Protein AF-A0AAT9I7V5-F1 (afdb_monomer)

Solvent-accessible surface area (backbone atoms only — not comparable to full-atom values): 20296 Å² total; per-residue (Å²): 144,84,84,84,81,82,81,80,78,82,77,77,76,78,72,76,73,73,65,56,62,60,51,71,79,74,47,52,84,74,40,81,78,39,37,82,73,49,76,36,31,56,19,43,67,35,59,51,32,45,28,35,35,38,29,28,41,77,90,41,99,65,55,48,34,40,39,34,30,35,26,58,74,73,44,79,41,82,76,41,49,34,64,46,73,59,78,46,65,83,70,20,34,87,70,28,44,78,52,75,42,33,57,91,58,32,38,38,40,34,36,44,51,7,60,78,26,95,51,45,32,34,38,39,34,26,38,54,45,97,88,71,49,43,26,50,48,40,38,40,34,40,46,54,40,41,88,72,57,39,62,82,70,48,45,54,51,71,45,71,63,90,60,88,44,41,55,55,76,47,39,57,67,66,49,54,72,70,52,68,62,75,78,73,80,78,81,72,55,55,72,50,53,56,45,42,66,77,44,42,94,78,49,60,91,83,51,43,73,48,29,57,26,59,19,29,55,77,70,81,76,55,63,65,15,36,41,38,35,31,34,50,99,79,43,31,40,34,39,37,29,42,58,41,99,86,73,48,73,43,82,73,50,54,34,65,43,54,49,72,66,53,98,74,58,49,61,69,21,43,44,43,46,48,56,94,21,25,39,33,43,34,39,52,39,71,78,51,101,48,28,32,36,42,34,39,48,28,31,32,50,37,81,90,78,72,44,42,19,35,58,47,38,42,39,35,40,29,54,66,53,51,94,55,58,50,94,70,62,46,72,58,64,76,90,48,44,70,68,45,40,52,65,72,45,57,55,76,73,96,57,102,61,83,81,81,80,86,123

Mean predicted aligned error: 12.45 Å

Secondary structure (DSSP, 8-state):
--------------------SS-HHHHHHHHTTPEEEEEESGGGTSSEEEEEEEEE-SS-TT-EEEEEEEEETTEEEEEEEESSSS--HHHH-TT-EEEEEEETTEEEEEEE--TT--SEEEEEEEEE-TTS-EEEEEEEEEE--SSS--GGG--EEEEE--S--BGGG--HHHHHHH--S-------SHHHHHHHHHTGGGSPTT-EEEEEEEE-SSSSS-S-EEEEEEE-SS-EEEEEEEEPTTS-EEEEEEESSSS---TT--GGGEEEEEETTEEEEEEEEESSSSEEEEEEEEEEEETTTTEEEEEEEEEEEEETT-SS--S--EE--GGGTTTSBGGG-----SSS-------

pLDDT: mean 80.65, std 18.71, range [31.42, 98.44]

Nearest PDB structures (foldseek):
  2h1t-assembly1_B  TM=2.951E-01  e=3.224E+00  Pseudomonas aeruginosa

Foldseek 3Di:
DDDDDDDDDPPPPPPPPLPQLADVVLCVVVLPQWDWDDKAWPVRRDQWTKMWTWTHHPVDRWQTKIWIWTRHRSDTDTDAIARQLADGDVQQPDPKGWDWYDDHFKTWTWIHHEAPHQFWTKIWMWGQDPVRFTFTAKIWTFGANRPFGLPVQTAIQIDGDPDGDTPRRDHPVVVVVRSPPDDRPPVVCVVQVVVCVVCVVVADPQKGWLEKDAQDQAPPPDGGWMWTWIDHPWWIKIWTWDQDPVRDTDTPAMATAADGDDPQDHSSQWYWYDDDNKIWIWGWTDPDPFKIKIWIFMWGQDNVVRFTWGAWIKIFIDGGNPPHGDPDIDTPDPPCHPPHTPHRDGYDDPDPDNPPPPD

Radius of gyration: 29.58 Å; Cα contacts (8 Å, |Δi|>4): 739; chains: 1; bounding box: 66×84×80 Å

Sequence (359 aa):
MKIAILSALLLGYCIIKVNAQITEKQLNPFLNGLRLVEASGEGLKQSSGDILLELASKEQDTNETLVLFRNEKGKLKKIAENSELLMSKELLGVSGGNYPGLSGNKISIDYTLGSNSAVSDISIVFEKGSDGNYYFKEYTAVTRNYGVENLFARQQITAQQTGKINFSAASESKFFERSKTNPMPEDTGEPVYKASERYAKYIPVGWRLAAFADGDLNLDGFKKDLLFILYNEDSCHIQLLLQQGNGSYKVAQTNTQLIIPNETFNVNNLKTVIKNGYFTIEQRIATDDTNFDHRYSTFKFDTANKNWLLHRFDVEHFSGFNPKPS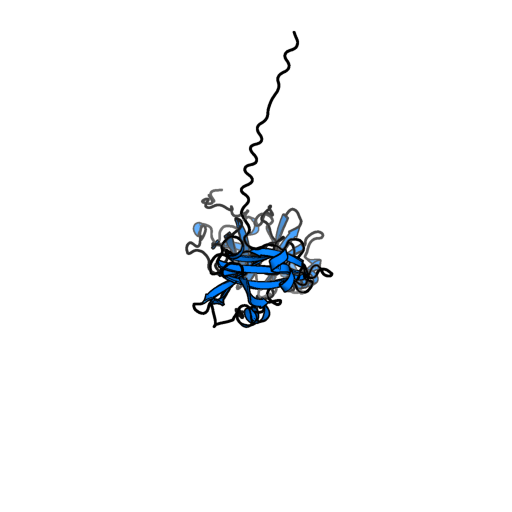TNVTHLAQQNFGKISFEKLDHIPTGRIQIDFNQ

Structure (mmCIF, N/CA/C/O backbone):
data_AF-A0AAT9I7V5-F1
#
_entry.id   AF-A0AAT9I7V5-F1
#
loop_
_atom_site.group_PDB
_atom_site.id
_atom_site.type_symbol
_atom_site.label_atom_id
_atom_site.label_alt_id
_atom_site.label_comp_id
_atom_site.label_asym_id
_atom_site.label_entity_id
_atom_site.label_seq_id
_atom_site.pdbx_PDB_ins_code
_atom_site.Cartn_x
_atom_site.Cartn_y
_atom_site.Cartn_z
_atom_site.occupancy
_atom_site.B_iso_or_equiv
_atom_site.auth_seq_id
_atom_site.auth_comp_id
_atom_site.auth_asym_id
_atom_site.auth_atom_id
_atom_site.pdbx_PDB_model_num
ATOM 1 N N . MET A 1 1 ? -20.502 67.367 27.853 1.00 41.34 1 MET A N 1
ATOM 2 C CA . MET A 1 1 ? -19.723 66.497 26.947 1.00 41.34 1 MET A CA 1
ATOM 3 C C . MET A 1 1 ? -18.935 65.486 27.778 1.00 41.34 1 MET A C 1
ATOM 5 O O . MET A 1 1 ? -17.906 65.839 28.331 1.00 41.34 1 MET A O 1
ATOM 9 N N . LYS A 1 2 ? -19.507 64.288 27.948 1.00 31.42 2 LYS A N 1
ATOM 10 C CA . LYS A 1 2 ? -18.913 62.999 28.361 1.00 31.42 2 LYS A CA 1
ATOM 11 C C . LYS A 1 2 ? -20.107 62.041 28.459 1.00 31.42 2 LYS A C 1
ATOM 13 O O . LYS A 1 2 ? -20.842 62.075 29.437 1.00 31.42 2 LYS A O 1
ATOM 18 N N . ILE A 1 3 ? -20.374 61.309 27.381 1.00 33.09 3 ILE A N 1
ATOM 19 C CA . ILE A 1 3 ? -21.430 60.293 27.328 1.00 33.09 3 ILE A CA 1
ATOM 20 C C . ILE A 1 3 ? -20.765 58.976 27.720 1.00 33.09 3 ILE A C 1
ATOM 22 O O . ILE A 1 3 ? -19.887 58.491 27.012 1.00 33.09 3 ILE A O 1
ATOM 26 N N . ALA A 1 4 ? -21.146 58.442 28.878 1.00 35.59 4 ALA A N 1
ATOM 27 C CA . ALA A 1 4 ? -20.804 57.090 29.287 1.00 35.59 4 ALA A CA 1
ATOM 28 C C . ALA A 1 4 ? -21.760 56.129 28.568 1.00 35.59 4 ALA A C 1
ATOM 30 O O . ALA A 1 4 ? -22.957 56.121 28.850 1.00 35.59 4 ALA A O 1
ATOM 31 N N . ILE A 1 5 ? -21.243 55.359 27.611 1.00 35.91 5 ILE A N 1
ATOM 32 C CA . ILE A 1 5 ? -21.980 54.264 26.978 1.00 35.91 5 ILE A CA 1
ATOM 33 C C . ILE A 1 5 ? -21.701 53.005 27.796 1.00 35.91 5 ILE A C 1
ATOM 35 O O . ILE A 1 5 ? -20.602 52.455 27.782 1.00 35.91 5 ILE A O 1
ATOM 39 N N . LEU A 1 6 ? -22.718 52.597 28.549 1.00 33.31 6 LEU A N 1
ATOM 40 C CA . LEU A 1 6 ? -22.788 51.340 29.274 1.00 33.31 6 LEU A CA 1
ATOM 41 C C . LEU A 1 6 ? -23.188 50.243 28.273 1.00 33.31 6 LEU A C 1
ATOM 43 O O . LEU A 1 6 ? -24.370 50.036 28.008 1.00 33.31 6 LEU A O 1
ATOM 47 N N . SER A 1 7 ? -22.207 49.564 27.682 1.00 35.25 7 SER A N 1
ATOM 48 C CA . SER A 1 7 ? -22.456 48.385 26.845 1.00 35.25 7 SER A CA 1
ATOM 49 C C . SER A 1 7 ? -22.662 47.157 27.731 1.00 35.25 7 SER A C 1
ATOM 51 O O . SER A 1 7 ? -21.711 46.479 28.113 1.00 35.25 7 SER A O 1
ATOM 53 N N . ALA A 1 8 ? -23.921 46.878 28.067 1.00 35.72 8 ALA A N 1
ATOM 54 C CA . ALA A 1 8 ? -24.344 45.608 28.642 1.00 35.72 8 ALA A CA 1
ATOM 55 C C . ALA A 1 8 ? -24.346 44.530 27.544 1.00 35.72 8 ALA A C 1
ATOM 57 O O . ALA A 1 8 ? -25.303 44.397 26.783 1.00 35.72 8 ALA A O 1
ATOM 58 N N . LEU A 1 9 ? -23.255 43.769 27.443 1.00 36.69 9 LEU A N 1
ATOM 59 C CA . LEU A 1 9 ? -23.198 42.557 26.628 1.00 36.69 9 LEU A CA 1
ATOM 60 C C . LEU A 1 9 ? -23.913 41.426 27.385 1.00 36.69 9 LEU A C 1
ATOM 62 O O . LEU A 1 9 ? -23.363 40.830 28.311 1.00 36.69 9 LEU A O 1
ATOM 66 N N . LEU A 1 10 ? -25.157 41.143 26.988 1.00 36.44 10 LEU A N 1
ATOM 67 C CA . LEU A 1 10 ? -25.853 39.898 27.312 1.00 36.44 10 LEU A CA 1
ATOM 68 C C . LEU A 1 10 ? -25.107 38.727 26.648 1.00 36.44 10 LEU A C 1
ATOM 70 O O . LEU A 1 10 ? -25.411 38.324 25.527 1.00 36.44 10 LEU A O 1
ATOM 74 N N . LEU A 1 11 ? -24.131 38.155 27.352 1.00 36.38 11 LEU A N 1
ATOM 75 C CA . LEU A 1 11 ? -23.664 36.794 27.098 1.00 36.38 11 LEU A CA 1
ATOM 76 C C . LEU A 1 11 ? -24.723 35.835 27.645 1.00 36.38 11 LEU A C 1
ATOM 78 O O . LEU A 1 11 ? -24.684 35.411 28.800 1.00 36.38 11 LEU A O 1
ATOM 82 N N . GLY A 1 12 ? -25.709 35.534 26.801 1.00 37.06 12 GLY A N 1
ATOM 83 C CA . GLY A 1 12 ? -26.642 34.436 27.002 1.00 37.06 12 GLY A CA 1
ATOM 84 C C . GLY A 1 12 ? -25.881 33.114 27.023 1.00 37.06 12 GLY A C 1
ATOM 85 O O . GLY A 1 12 ? -25.697 32.474 25.993 1.00 37.06 12 GLY A O 1
ATOM 86 N N . TYR A 1 13 ? -25.441 32.716 28.214 1.00 37.47 13 TYR A N 1
ATOM 87 C CA . TYR A 1 13 ? -24.999 31.370 28.545 1.00 37.47 13 TYR A CA 1
ATOM 88 C C . TYR A 1 13 ? -26.172 30.400 28.318 1.00 37.47 13 TYR A C 1
ATOM 90 O O . TYR A 1 13 ? -26.904 30.046 29.241 1.00 37.47 13 TYR A O 1
ATOM 98 N N . CYS A 1 14 ? -26.359 29.939 27.081 1.00 33.31 14 CYS A N 1
ATOM 99 C CA . CYS A 1 14 ? -27.086 28.701 26.818 1.00 33.31 14 CYS A CA 1
ATOM 100 C C . CYS A 1 14 ? -26.199 27.535 27.265 1.00 33.31 14 CYS A C 1
ATOM 102 O O . CYS A 1 14 ? -25.649 26.799 26.450 1.00 33.31 14 CYS A O 1
ATOM 104 N N . ILE A 1 15 ? -26.038 27.369 28.582 1.00 37.75 15 ILE A N 1
ATOM 105 C CA . ILE A 1 15 ? -25.586 26.099 29.142 1.00 37.75 15 ILE A CA 1
ATOM 106 C C . ILE A 1 15 ? -26.768 25.156 28.961 1.00 37.75 15 ILE A C 1
ATOM 108 O O . ILE A 1 15 ? -27.617 25.022 29.842 1.00 37.75 15 ILE A O 1
ATOM 112 N N . ILE A 1 16 ? -26.843 24.504 27.803 1.00 34.16 16 ILE A N 1
ATOM 113 C CA . ILE A 1 16 ? -27.571 23.247 27.707 1.00 34.16 16 ILE A CA 1
ATOM 114 C C . ILE A 1 16 ? -26.790 22.306 28.622 1.00 34.16 16 ILE A C 1
ATOM 116 O O . ILE A 1 16 ? -25.820 21.675 28.208 1.00 34.16 16 ILE A O 1
ATOM 120 N N . LYS A 1 17 ? -27.154 22.275 29.911 1.00 39.28 17 LYS A N 1
ATOM 121 C CA . LYS A 1 17 ? -26.752 21.201 30.811 1.00 39.28 17 LYS A CA 1
ATOM 122 C C . LYS A 1 17 ? -27.405 19.957 30.237 1.00 39.28 17 LYS A C 1
ATOM 124 O O . LYS A 1 17 ? -28.548 19.640 30.552 1.00 39.28 17 LYS A O 1
ATOM 129 N N . VAL A 1 18 ? -26.700 19.294 29.327 1.00 47.47 18 VAL A N 1
ATOM 130 C CA . VAL A 1 18 ? -26.990 17.915 28.977 1.00 47.47 18 VAL A CA 1
ATOM 131 C C . VAL A 1 18 ? -26.824 17.179 30.297 1.00 47.47 18 VAL A C 1
ATOM 133 O O . VAL A 1 18 ? -25.706 17.014 30.776 1.00 47.47 18 VAL A O 1
ATOM 136 N N . ASN A 1 19 ? -27.940 16.882 30.961 1.00 56.62 19 ASN A N 1
ATOM 137 C CA . ASN A 1 19 ? -27.950 16.117 32.198 1.00 56.62 19 ASN A CA 1
ATOM 138 C C . ASN A 1 19 ? -27.416 14.727 31.854 1.00 56.62 19 ASN A C 1
ATOM 140 O O . ASN A 1 19 ? -28.188 13.837 31.500 1.00 56.62 19 ASN A O 1
ATOM 144 N N . ALA A 1 20 ? -26.095 14.555 31.908 1.00 60.78 20 ALA A N 1
ATOM 145 C CA . ALA A 1 20 ? -25.485 13.243 31.943 1.00 60.78 20 ALA A CA 1
ATOM 146 C C . ALA A 1 20 ? -26.154 12.494 33.100 1.00 60.78 20 ALA A C 1
ATOM 148 O O . ALA A 1 20 ? -26.082 12.925 34.253 1.00 60.78 20 ALA A O 1
ATOM 149 N N . GLN A 1 21 ? -26.890 11.428 32.780 1.00 78.19 21 GLN A N 1
ATOM 150 C CA . GLN A 1 21 ? -27.627 10.673 33.797 1.00 78.19 21 GLN A CA 1
ATOM 151 C C . GLN A 1 21 ? -26.695 9.805 34.643 1.00 78.19 21 GLN A C 1
ATOM 153 O O . GLN A 1 21 ? -27.075 9.359 35.726 1.00 78.19 21 GLN A O 1
ATOM 158 N N . ILE A 1 22 ? -25.475 9.583 34.152 1.00 82.25 22 ILE A N 1
ATOM 159 C CA . ILE A 1 22 ? -24.418 8.852 34.831 1.00 82.25 22 ILE A CA 1
ATOM 160 C C . ILE A 1 22 ? -23.321 9.836 35.232 1.00 82.25 22 ILE A C 1
ATOM 162 O O . ILE A 1 22 ? -22.730 10.518 34.399 1.00 82.25 22 ILE A O 1
ATOM 166 N N . THR A 1 23 ? -23.063 9.904 36.532 1.00 83.44 23 THR A N 1
ATOM 167 C CA . THR A 1 23 ? -21.978 10.685 37.130 1.00 83.44 23 THR A CA 1
ATOM 168 C C . THR A 1 23 ? -20.699 9.854 37.207 1.00 83.44 23 THR A C 1
ATOM 170 O O . THR A 1 23 ? -20.751 8.634 37.353 1.00 83.44 23 THR A O 1
ATOM 173 N N . GLU A 1 24 ? -19.535 10.505 37.216 1.00 81.50 24 GLU A N 1
ATOM 174 C CA . GLU A 1 24 ? -18.242 9.839 37.452 1.00 81.50 24 GLU A CA 1
ATOM 175 C C . GLU A 1 24 ? -18.247 9.023 38.759 1.00 81.50 24 GLU A C 1
ATOM 177 O O . GLU A 1 24 ? -17.730 7.909 38.820 1.00 81.50 24 GLU A O 1
ATOM 182 N N . LYS A 1 25 ? -18.954 9.510 39.789 1.00 87.00 25 LYS A N 1
ATOM 183 C CA . LYS A 1 25 ? -19.150 8.798 41.059 1.00 87.00 25 LYS A CA 1
ATOM 184 C C . LYS A 1 25 ? -19.849 7.444 40.889 1.00 87.00 25 LYS A C 1
ATOM 186 O O . LYS A 1 25 ? -19.556 6.525 41.649 1.00 87.00 25 LYS A O 1
ATOM 191 N N . GLN A 1 26 ? -20.764 7.311 39.925 1.00 88.56 26 GLN A N 1
ATOM 192 C CA . GLN A 1 26 ? -21.419 6.034 39.610 1.00 88.56 26 GLN A CA 1
ATOM 193 C C . GLN A 1 26 ? -20.497 5.081 38.844 1.00 88.56 26 GLN A C 1
ATOM 195 O O . GLN A 1 26 ? -20.674 3.872 38.960 1.00 88.56 26 GLN A O 1
ATOM 200 N N . LEU A 1 27 ? -19.523 5.602 38.093 1.00 89.94 27 LEU A N 1
ATOM 201 C CA . LEU A 1 27 ? -18.538 4.799 37.363 1.00 89.94 27 LEU A CA 1
ATOM 202 C C . LEU A 1 27 ? -17.381 4.341 38.256 1.00 89.94 27 LEU A C 1
ATOM 204 O O . LEU A 1 27 ? -16.883 3.234 38.082 1.00 89.94 27 LEU A O 1
ATOM 208 N N . ASN A 1 28 ? -16.995 5.147 39.249 1.00 89.69 28 ASN A N 1
ATOM 209 C CA . ASN A 1 28 ? -15.832 4.909 40.107 1.00 89.69 28 ASN A CA 1
ATOM 210 C C . ASN A 1 28 ? -15.739 3.495 40.730 1.00 89.69 28 ASN A C 1
ATOM 212 O O . ASN A 1 28 ? -14.645 2.931 40.725 1.00 89.69 28 ASN A O 1
ATOM 216 N N . PRO A 1 29 ? -16.836 2.862 41.207 1.00 91.88 29 PRO A N 1
ATOM 217 C CA . PRO A 1 29 ? -16.784 1.495 41.735 1.00 91.88 29 PRO A CA 1
ATOM 218 C C . PRO A 1 29 ? -16.346 0.439 40.714 1.00 91.88 29 PRO A C 1
ATOM 220 O O . PRO A 1 29 ? -15.961 -0.655 41.106 1.00 91.88 29 PRO A O 1
ATOM 223 N N . PHE A 1 30 ? -16.432 0.747 39.420 1.00 88.88 30 PHE A N 1
ATOM 224 C CA . PHE A 1 30 ? -16.098 -0.166 38.333 1.00 88.88 30 PHE A CA 1
ATOM 225 C C . PHE A 1 30 ? -14.711 0.070 37.738 1.00 88.88 30 PHE A C 1
ATOM 227 O O . PHE A 1 30 ? -14.232 -0.772 36.985 1.00 88.88 30 PHE A O 1
ATOM 234 N N . LEU A 1 31 ? -14.068 1.196 38.060 1.00 89.38 31 LEU A N 1
ATOM 235 C CA . LEU A 1 31 ? -12.778 1.549 37.474 1.00 89.38 31 LEU A CA 1
ATOM 236 C C . LEU A 1 31 ? -11.632 0.695 38.030 1.00 89.38 31 LEU A C 1
ATOM 238 O O . LEU A 1 31 ? -10.612 0.569 37.370 1.00 89.38 31 LEU A O 1
ATOM 242 N N . ASN A 1 32 ? -11.768 0.102 39.223 1.00 87.88 32 ASN A N 1
ATOM 243 C CA . ASN A 1 32 ? -10.762 -0.792 39.821 1.00 87.88 32 ASN A CA 1
ATOM 244 C C . ASN A 1 32 ? -9.325 -0.225 39.815 1.00 87.88 32 ASN A C 1
ATOM 246 O O . ASN A 1 32 ? -8.358 -0.947 39.599 1.00 87.88 32 ASN A O 1
ATOM 250 N N . GLY A 1 33 ? -9.179 1.084 40.044 1.00 88.56 33 GLY A N 1
ATOM 251 C CA . GLY A 1 33 ? -7.877 1.762 40.025 1.00 88.56 33 GLY A CA 1
ATOM 252 C C . GLY A 1 33 ? -7.437 2.287 38.654 1.00 88.56 33 GLY A C 1
ATOM 253 O O . GLY A 1 33 ? -6.476 3.051 38.604 1.00 88.56 33 GLY A O 1
ATOM 254 N N . LEU A 1 34 ? -8.164 1.980 37.579 1.00 92.25 34 LEU A N 1
ATOM 255 C CA . LEU A 1 34 ? -7.973 2.557 36.247 1.00 92.25 34 LEU A CA 1
ATOM 256 C C . LEU A 1 34 ? -8.502 4.001 36.180 1.00 92.25 34 LEU A C 1
ATOM 258 O O . LEU A 1 34 ? -9.278 4.447 37.033 1.00 92.25 34 LEU A O 1
ATOM 262 N N . ARG A 1 35 ? -8.063 4.751 35.168 1.00 92.25 35 ARG A N 1
ATOM 263 C CA . ARG A 1 35 ? -8.617 6.059 34.795 1.00 92.25 35 ARG A CA 1
ATOM 264 C C . ARG A 1 35 ? -9.567 5.892 33.614 1.00 92.25 35 ARG A C 1
ATOM 266 O O . ARG A 1 35 ? -9.285 5.112 32.713 1.00 92.25 35 ARG A O 1
ATOM 273 N N . LEU A 1 36 ? -10.664 6.642 33.608 1.00 92.94 36 LEU A N 1
ATOM 274 C CA . LEU A 1 36 ? -11.517 6.760 32.428 1.00 92.94 36 LEU A CA 1
ATOM 275 C C . LEU A 1 36 ? -10.785 7.600 31.372 1.00 92.94 36 LEU A C 1
ATOM 277 O O . LEU A 1 36 ? -10.320 8.697 31.686 1.00 92.94 36 LEU A O 1
ATOM 281 N N . VAL A 1 37 ? -10.664 7.074 30.156 1.00 91.62 37 VAL A N 1
ATOM 282 C CA . VAL A 1 37 ? -10.133 7.791 28.989 1.00 91.62 37 VAL A CA 1
ATOM 283 C C . VAL A 1 37 ? -11.295 8.420 28.235 1.00 91.62 37 VAL A C 1
ATOM 285 O O . VAL A 1 37 ? -11.413 9.643 28.184 1.00 91.62 37 VAL A O 1
ATOM 288 N N . GLU A 1 38 ? -12.204 7.578 27.752 1.00 92.44 38 GLU A N 1
ATOM 289 C CA . GLU A 1 38 ? -13.364 7.985 26.972 1.00 92.44 38 GLU A CA 1
ATOM 290 C C . GLU A 1 38 ? -14.592 7.139 27.334 1.00 92.44 38 GLU A C 1
ATOM 292 O O . GLU A 1 38 ? -14.496 6.030 27.869 1.00 92.44 38 GLU A O 1
ATOM 297 N N . ALA A 1 39 ? -15.780 7.688 27.078 1.00 94.12 39 ALA A N 1
ATOM 298 C CA . ALA A 1 39 ? -17.038 6.974 27.205 1.00 94.12 39 ALA A CA 1
ATOM 299 C C . ALA A 1 39 ? -17.957 7.297 26.024 1.00 94.12 39 ALA A C 1
ATOM 301 O O . ALA A 1 39 ? -18.156 8.463 25.679 1.00 94.12 39 ALA A O 1
ATOM 302 N N . SER A 1 40 ? -18.593 6.273 25.462 1.00 95.56 40 SER A N 1
ATOM 303 C CA . SER A 1 40 ? -19.550 6.408 24.361 1.00 95.56 40 SER A CA 1
ATOM 304 C C . SER A 1 40 ? -20.807 5.557 24.584 1.00 95.56 40 SER A C 1
ATOM 306 O O . SER A 1 40 ? -20.870 4.720 25.487 1.00 95.56 40 SER A O 1
ATOM 308 N N . GLY A 1 41 ? -21.850 5.800 23.787 1.00 95.81 41 GLY A N 1
ATOM 309 C CA . GLY A 1 41 ? -23.128 5.086 23.858 1.00 95.81 41 GLY A CA 1
ATOM 310 C C . GLY A 1 41 ? -24.301 5.895 24.418 1.00 95.81 41 GLY A C 1
ATOM 311 O O . GLY A 1 41 ? -24.158 6.900 25.120 1.00 95.81 41 GLY A O 1
ATOM 312 N N . GLU A 1 42 ? -25.512 5.447 24.087 1.00 93.44 42 GLU A N 1
ATOM 313 C CA . GLU A 1 42 ? -26.761 6.137 24.433 1.00 93.44 42 GLU A CA 1
ATOM 314 C C . GLU A 1 42 ? -27.049 6.135 25.940 1.00 93.44 42 GLU A C 1
ATOM 316 O O . GLU A 1 42 ? -27.653 7.082 26.453 1.00 93.44 42 GLU A O 1
ATOM 321 N N . GLY A 1 43 ? -26.562 5.123 26.670 1.00 93.12 43 GLY A N 1
ATOM 322 C CA . GLY A 1 43 ? -26.782 4.984 28.111 1.00 93.12 43 GLY A CA 1
ATOM 323 C C . GLY A 1 43 ? -26.167 6.105 28.959 1.00 93.12 43 GLY A C 1
ATOM 324 O O . GLY A 1 43 ? -26.533 6.240 30.125 1.00 93.12 43 GLY A O 1
ATOM 325 N N . LEU A 1 44 ? -25.278 6.932 28.392 1.00 91.56 44 LEU A N 1
ATOM 326 C CA . LEU A 1 44 ? -24.725 8.127 29.047 1.00 91.56 44 LEU A CA 1
ATOM 327 C C . LEU A 1 44 ? -25.752 9.265 29.160 1.00 91.56 44 LEU A C 1
ATOM 329 O O . LEU A 1 44 ? -25.731 10.049 30.114 1.00 91.56 44 LEU A O 1
ATOM 333 N N . LYS A 1 45 ? -26.642 9.369 28.167 1.00 90.06 45 LYS A N 1
ATOM 334 C CA . LYS A 1 45 ? -27.606 10.472 28.017 1.00 90.06 45 LYS A CA 1
ATOM 335 C C . LYS A 1 45 ? -29.036 10.035 28.331 1.00 90.06 45 LYS A C 1
ATOM 337 O O . LYS A 1 45 ? -29.859 10.858 28.724 1.00 90.06 45 LYS A O 1
ATOM 342 N N . GLN A 1 46 ? -29.334 8.754 28.147 1.00 90.50 46 GLN A N 1
ATOM 343 C CA . GLN A 1 46 ? -30.656 8.178 28.343 1.00 90.50 46 GLN A CA 1
ATOM 344 C C . GLN A 1 46 ? -30.734 7.394 29.656 1.00 90.50 46 GLN A C 1
ATOM 346 O O . GLN A 1 46 ? -29.730 6.933 30.196 1.00 90.50 46 GLN A O 1
ATOM 351 N N . SER A 1 47 ? -31.956 7.195 30.150 1.00 88.06 47 SER A N 1
ATOM 352 C CA . SER A 1 47 ? -32.210 6.368 31.336 1.00 88.06 47 SER A CA 1
ATOM 353 C C . SER A 1 47 ? -32.047 4.884 31.073 1.00 88.06 47 SER A C 1
ATOM 355 O O . SER A 1 47 ? -32.090 4.087 32.006 1.00 88.06 47 SER A O 1
ATOM 357 N N . SER A 1 48 ? -31.889 4.478 29.819 1.00 92.25 48 SER A N 1
ATOM 358 C CA . SER A 1 48 ? -31.556 3.114 29.447 1.00 92.25 48 SER A CA 1
ATOM 359 C C . SER A 1 48 ? -30.704 3.123 28.190 1.00 92.25 48 SER A C 1
ATOM 361 O O . SER A 1 48 ? -30.859 4.000 27.350 1.00 92.25 48 SER A O 1
ATOM 363 N N . GLY A 1 49 ? -29.796 2.165 28.076 1.00 95.62 49 GLY A N 1
ATOM 364 C CA . GLY A 1 49 ? -28.895 2.063 26.934 1.00 95.62 49 GLY A CA 1
ATOM 365 C C . GLY A 1 49 ? -27.580 1.419 27.329 1.00 95.62 49 GLY A C 1
ATOM 366 O O . GLY A 1 49 ? -27.284 1.264 28.514 1.00 95.62 49 GLY A O 1
ATOM 367 N N . ASP A 1 50 ? -26.793 1.034 26.336 1.00 97.69 50 ASP A N 1
ATOM 368 C CA . ASP A 1 50 ? -25.456 0.511 26.583 1.00 97.69 50 ASP A CA 1
ATOM 369 C C . ASP A 1 50 ? -24.439 1.672 26.631 1.00 97.69 50 ASP A C 1
ATOM 371 O O . ASP A 1 50 ? -24.679 2.753 26.080 1.00 97.69 50 ASP A O 1
ATOM 375 N N . ILE A 1 51 ? -23.334 1.456 27.341 1.00 96.94 51 ILE A N 1
ATOM 376 C CA . ILE A 1 51 ? -22.227 2.401 27.522 1.00 96.94 51 ILE A CA 1
ATOM 377 C C . ILE A 1 51 ? -20.929 1.633 27.307 1.00 96.94 51 ILE A C 1
ATOM 379 O O . ILE A 1 51 ? -20.721 0.611 27.959 1.00 96.94 51 ILE A O 1
ATOM 383 N N . LEU A 1 52 ? -20.055 2.124 26.438 1.00 97.19 52 LEU A N 1
ATOM 384 C CA . LEU A 1 52 ? -18.695 1.623 26.282 1.00 97.19 52 LEU A CA 1
ATOM 385 C C . LEU A 1 52 ? -17.747 2.587 26.989 1.00 97.19 52 LEU A C 1
ATOM 387 O O . LEU A 1 52 ? -17.820 3.793 26.761 1.00 97.19 52 LEU A O 1
ATOM 391 N N . LEU A 1 53 ? -16.895 2.058 27.859 1.00 95.75 53 LEU A N 1
ATOM 392 C CA . LEU A 1 53 ? -15.837 2.801 28.532 1.00 95.75 53 LEU A CA 1
ATOM 393 C C . LEU A 1 53 ? -14.489 2.336 28.004 1.00 95.75 53 LEU A C 1
ATOM 395 O O . LEU A 1 53 ? -14.242 1.132 27.940 1.00 95.75 53 LEU A O 1
ATOM 399 N N . GLU A 1 54 ? -13.621 3.291 27.717 1.00 94.50 54 GLU A N 1
ATOM 400 C CA . GLU A 1 54 ? -12.199 3.072 27.512 1.00 94.50 54 GLU A CA 1
ATOM 401 C C . GLU A 1 54 ? -11.466 3.449 28.799 1.00 94.50 54 GLU A C 1
ATOM 403 O O . GLU A 1 54 ? -11.600 4.567 29.306 1.00 94.50 54 GLU A O 1
ATOM 408 N N . LEU A 1 55 ? -10.744 2.494 29.376 1.00 94.06 55 LEU A N 1
ATOM 409 C CA . LEU A 1 55 ? -10.071 2.645 30.660 1.00 94.06 55 LEU A CA 1
ATOM 410 C C . LEU A 1 55 ? -8.571 2.456 30.487 1.00 94.06 55 LEU A C 1
ATOM 412 O O . LEU A 1 55 ? -8.172 1.485 29.865 1.00 94.06 55 LEU A O 1
ATOM 416 N N . ALA A 1 56 ? -7.749 3.302 31.104 1.00 91.88 56 ALA A N 1
ATOM 417 C CA . ALA A 1 56 ? -6.291 3.174 31.082 1.00 91.88 56 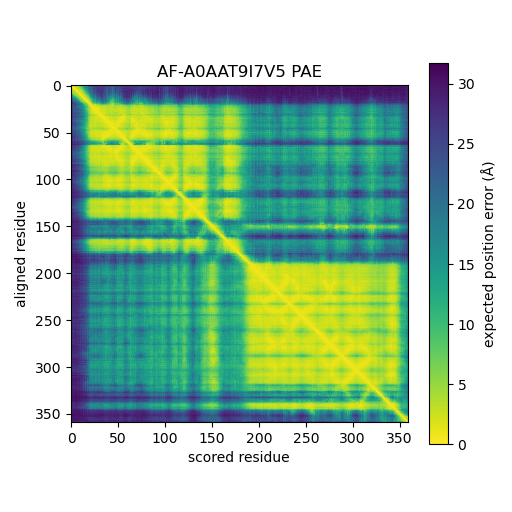ALA A CA 1
ATOM 418 C C . ALA A 1 56 ? -5.707 2.963 32.485 1.00 91.88 56 ALA A C 1
ATOM 420 O O . ALA A 1 56 ? -6.284 3.394 33.489 1.00 91.88 56 ALA A O 1
ATOM 421 N N . SER A 1 57 ? -4.527 2.347 32.583 1.00 90.50 57 SER A N 1
ATOM 422 C CA . SER A 1 57 ? -3.762 2.361 33.837 1.00 90.50 57 SER A CA 1
ATOM 423 C C . SER A 1 57 ? -3.384 3.797 34.231 1.00 90.50 57 SER A C 1
ATOM 425 O O . SER A 1 57 ? -3.114 4.654 33.390 1.00 90.50 57 SER A O 1
ATOM 427 N N . LYS A 1 58 ? -3.367 4.081 35.538 1.00 86.38 58 LYS A N 1
ATOM 428 C CA . LYS A 1 58 ? -2.887 5.371 36.066 1.00 86.38 58 LYS A CA 1
ATOM 429 C C . LYS A 1 58 ? -1.367 5.507 35.999 1.00 86.38 58 LYS A C 1
ATOM 431 O O . LYS A 1 58 ? -0.864 6.623 35.998 1.00 86.38 58 LYS A O 1
ATOM 436 N N . GLU A 1 59 ? -0.658 4.382 35.987 1.00 85.56 59 GLU A N 1
ATOM 437 C CA . GLU A 1 59 ? 0.807 4.329 36.036 1.00 85.56 59 GLU A CA 1
ATOM 438 C C . GLU A 1 59 ? 1.430 4.171 34.648 1.00 85.56 59 GLU A C 1
ATOM 440 O O . GLU A 1 59 ? 2.567 4.578 34.427 1.00 85.56 59 GLU A O 1
ATOM 445 N N . GLN A 1 60 ? 0.688 3.571 33.717 1.00 74.56 60 GLN A N 1
ATOM 446 C CA . GLN A 1 60 ? 1.150 3.261 32.371 1.00 74.56 60 GLN A CA 1
ATOM 447 C C . GLN A 1 60 ? 0.122 3.748 31.366 1.00 74.56 60 GLN A C 1
ATOM 449 O O . GLN A 1 60 ? -1.043 3.357 31.405 1.00 74.56 60 GLN A O 1
ATOM 454 N N . ASP A 1 61 ? 0.572 4.575 30.438 1.00 68.00 61 ASP A N 1
ATOM 455 C CA . ASP A 1 61 ? -0.284 5.237 29.460 1.00 68.00 61 ASP A CA 1
ATOM 456 C C . ASP A 1 61 ? -0.641 4.319 28.272 1.00 68.00 61 ASP A C 1
ATOM 458 O O . ASP A 1 61 ? -0.789 4.801 27.153 1.00 68.00 61 ASP A O 1
ATOM 462 N N . THR A 1 62 ? -0.664 2.999 28.489 1.00 67.88 62 THR A N 1
ATOM 463 C CA . THR A 1 62 ? -0.669 1.974 27.427 1.00 67.88 62 THR A CA 1
ATOM 464 C C . THR A 1 62 ? -1.531 0.742 27.713 1.00 67.88 62 THR A C 1
ATOM 466 O O . THR A 1 62 ? -1.787 -0.026 26.792 1.00 67.88 62 THR A O 1
ATOM 469 N N . ASN A 1 63 ? -1.995 0.527 28.951 1.00 64.62 63 ASN A N 1
ATOM 470 C CA . ASN A 1 63 ? -2.901 -0.589 29.247 1.00 64.62 63 ASN A CA 1
ATOM 471 C C . ASN A 1 63 ? -4.335 -0.106 29.121 1.00 64.62 63 ASN A C 1
ATOM 473 O O . ASN A 1 63 ? -4.903 0.362 30.110 1.00 64.62 63 ASN A O 1
ATOM 477 N N . GLU A 1 64 ? -4.879 -0.190 27.914 1.00 85.88 64 GLU A N 1
ATOM 478 C CA . GLU A 1 64 ? -6.243 0.225 27.627 1.00 85.88 64 GLU A CA 1
ATOM 479 C C . GLU A 1 64 ? -7.186 -0.998 27.664 1.00 85.88 64 GLU A C 1
ATOM 481 O O . GLU A 1 64 ? -6.984 -1.994 26.968 1.00 85.88 64 GLU A O 1
ATOM 486 N N . THR A 1 65 ? -8.222 -0.941 28.500 1.00 93.62 65 THR A N 1
ATOM 487 C CA . THR A 1 65 ? -9.273 -1.960 28.624 1.00 93.62 65 THR A CA 1
ATOM 488 C C . THR A 1 65 ? -10.607 -1.352 28.225 1.00 93.62 65 THR A C 1
ATOM 490 O O . THR A 1 65 ? -11.003 -0.297 28.723 1.00 93.62 65 THR A O 1
ATOM 493 N N . LEU A 1 66 ? -11.354 -2.065 27.389 1.00 96.00 66 LEU A N 1
ATOM 494 C CA . LEU A 1 66 ? -12.722 -1.728 27.032 1.00 96.00 66 LEU A CA 1
ATOM 495 C C . LEU A 1 66 ? -13.703 -2.415 27.971 1.00 96.00 66 LEU A C 1
ATOM 497 O O . LEU A 1 66 ? -13.674 -3.636 28.131 1.00 96.00 66 LEU A O 1
ATOM 501 N N . VAL A 1 67 ? -14.627 -1.652 28.547 1.00 96.75 67 VAL A N 1
ATOM 502 C CA . VAL A 1 67 ? -15.678 -2.194 29.413 1.00 96.75 67 VAL A CA 1
ATOM 503 C C . VAL A 1 67 ? -17.046 -1.756 28.920 1.00 96.75 67 VAL A C 1
ATOM 505 O O . VAL A 1 67 ? -17.341 -0.570 28.808 1.00 96.75 67 VAL A O 1
ATOM 508 N N . LEU A 1 68 ? -17.910 -2.731 28.661 1.00 97.44 68 LEU A N 1
ATOM 509 C CA . LEU A 1 68 ? -19.270 -2.507 28.200 1.00 97.44 68 LEU A CA 1
ATOM 510 C C . LEU A 1 68 ? -20.252 -2.646 29.368 1.00 97.44 68 LEU A C 1
ATOM 512 O O . LEU A 1 68 ? -20.335 -3.699 30.004 1.00 97.44 68 LEU A O 1
ATOM 516 N N . PHE A 1 69 ? -21.049 -1.610 29.606 1.00 97.06 69 PHE A N 1
ATOM 517 C CA . PHE A 1 69 ? -22.118 -1.570 30.600 1.00 97.06 69 PHE A CA 1
ATOM 518 C C . PHE A 1 69 ? -23.494 -1.468 29.951 1.00 97.06 69 PHE A C 1
ATOM 520 O O . PHE A 1 69 ? -23.655 -0.908 28.871 1.00 97.06 69 PHE A O 1
ATOM 527 N N . ARG A 1 70 ? -24.510 -1.949 30.670 1.00 96.56 70 ARG A N 1
ATOM 528 C CA . ARG A 1 70 ? -25.914 -1.608 30.453 1.00 96.56 70 ARG A CA 1
ATOM 529 C C . ARG A 1 70 ? -26.371 -0.665 31.550 1.00 96.56 70 ARG A C 1
ATOM 531 O O . ARG A 1 70 ? -26.246 -1.000 32.727 1.00 96.56 70 ARG A O 1
ATOM 538 N N . ASN A 1 71 ? -26.924 0.475 31.168 1.00 95.56 71 ASN A N 1
ATOM 539 C CA . ASN A 1 71 ? -27.692 1.338 32.047 1.00 95.56 71 ASN A CA 1
ATOM 540 C C . ASN A 1 71 ? -29.163 0.903 32.008 1.00 95.56 71 ASN A C 1
ATOM 542 O O . ASN A 1 71 ? -29.784 0.894 30.946 1.00 95.56 71 ASN A O 1
ATOM 546 N N . GLU A 1 72 ? -29.720 0.553 33.164 1.00 94.75 72 GLU A N 1
ATOM 547 C CA . GLU A 1 72 ? -31.139 0.255 33.354 1.00 94.75 72 GLU A CA 1
ATOM 548 C C . GLU A 1 72 ? -31.688 1.160 34.457 1.00 94.75 72 GLU A C 1
ATOM 550 O O . GLU A 1 72 ? -31.580 0.878 35.652 1.00 94.75 72 GLU A O 1
ATOM 555 N N . LYS A 1 73 ? -32.277 2.286 34.051 1.00 92.06 73 LYS A N 1
ATOM 556 C CA . LYS A 1 73 ? -32.857 3.302 34.941 1.00 92.06 73 LYS A CA 1
ATOM 557 C C . LYS A 1 73 ? -31.845 3.830 35.967 1.00 92.06 73 LYS A C 1
ATOM 559 O O . LYS A 1 73 ? -32.150 3.943 37.152 1.00 92.06 73 LYS A O 1
ATOM 564 N N . GLY A 1 74 ? -30.629 4.124 35.512 1.00 88.62 74 GLY A N 1
ATOM 565 C CA . GLY A 1 74 ? -29.523 4.636 36.326 1.00 88.62 74 GLY A CA 1
ATOM 566 C C . GLY A 1 74 ? -28.703 3.557 37.040 1.00 88.62 74 GLY A C 1
ATOM 567 O O . GLY A 1 74 ? -27.727 3.888 37.716 1.00 88.62 74 GLY A O 1
ATOM 568 N N . LYS A 1 75 ? -29.075 2.276 36.910 1.00 92.38 75 LYS A N 1
ATOM 569 C CA . LYS A 1 75 ? -28.307 1.147 37.448 1.00 92.38 75 LYS A CA 1
ATOM 570 C C . LYS A 1 75 ? -27.396 0.583 36.368 1.00 92.38 75 LYS A C 1
ATOM 572 O O . LYS A 1 75 ? -27.871 0.170 35.316 1.00 92.38 75 LYS A O 1
ATOM 577 N N . LEU A 1 76 ? -26.097 0.550 36.650 1.00 94.81 76 LEU A N 1
ATOM 578 C CA . LEU A 1 76 ? -25.091 0.024 35.734 1.00 94.81 76 LEU A CA 1
ATOM 579 C C . LEU A 1 76 ? -24.855 -1.468 35.984 1.00 94.81 76 LEU A C 1
ATOM 581 O O . LEU A 1 76 ? -24.614 -1.885 37.116 1.00 94.81 76 LEU A O 1
ATOM 585 N N . LYS A 1 77 ? -24.887 -2.263 34.914 1.00 95.38 77 LYS A N 1
ATOM 586 C CA . LYS A 1 77 ? -24.539 -3.688 34.908 1.00 95.38 77 LYS A CA 1
ATOM 587 C C . LYS A 1 77 ? -23.445 -3.942 33.878 1.00 95.38 77 LYS A C 1
ATOM 589 O O . LYS A 1 77 ? -23.652 -3.660 32.702 1.00 95.38 77 LYS A O 1
ATOM 594 N N . LYS A 1 78 ? -22.303 -4.497 34.296 1.00 95.75 78 LYS A N 1
ATOM 595 C CA . LYS A 1 78 ? -21.241 -4.906 33.363 1.00 95.75 78 LYS A CA 1
ATOM 596 C C . LYS A 1 78 ? -21.759 -6.033 32.463 1.00 95.75 78 LYS A C 1
ATOM 598 O O . LYS A 1 78 ? -22.298 -7.018 32.968 1.00 95.75 78 LYS A O 1
ATOM 603 N N . ILE A 1 79 ? -21.619 -5.867 31.152 1.00 96.12 79 ILE A N 1
ATOM 604 C CA . ILE A 1 79 ? -21.998 -6.846 30.125 1.00 96.12 79 ILE A CA 1
ATOM 605 C C . ILE A 1 79 ? -20.762 -7.613 29.661 1.00 96.12 79 ILE A C 1
ATOM 607 O O . ILE A 1 79 ? -20.796 -8.836 29.573 1.00 96.12 79 ILE A O 1
ATOM 611 N N . ALA A 1 80 ? -19.680 -6.894 29.363 1.00 96.69 80 ALA A N 1
ATOM 612 C CA . ALA A 1 80 ? -18.459 -7.463 28.815 1.00 96.69 80 ALA A CA 1
ATOM 613 C C . ALA A 1 80 ? -17.247 -6.590 29.154 1.00 96.69 80 ALA A C 1
ATOM 615 O O . ALA A 1 80 ? -17.386 -5.421 29.512 1.00 96.69 80 ALA A O 1
ATOM 616 N N . GLU A 1 81 ? -16.067 -7.178 29.029 1.00 96.31 81 GLU A N 1
ATOM 617 C CA . GLU A 1 81 ? -14.771 -6.536 29.214 1.00 96.31 81 GLU A CA 1
ATOM 618 C C . GLU A 1 81 ? -13.799 -7.149 28.205 1.00 96.31 81 GLU A C 1
ATOM 620 O O . GLU A 1 81 ? -13.893 -8.349 27.937 1.00 96.31 81 GLU A O 1
ATOM 625 N N . ASN A 1 82 ? -12.933 -6.333 27.609 1.00 95.94 82 ASN A N 1
ATOM 626 C CA . ASN A 1 82 ? -11.939 -6.775 26.641 1.00 95.94 82 ASN A CA 1
ATOM 627 C C . ASN A 1 82 ? -10.678 -5.898 26.713 1.00 95.94 82 ASN A C 1
ATOM 629 O O . ASN A 1 82 ? -10.769 -4.681 26.589 1.00 95.94 82 ASN A O 1
ATOM 633 N N . SER A 1 83 ? -9.513 -6.523 26.877 1.00 93.50 83 SER A N 1
ATOM 634 C CA . SER A 1 83 ? -8.195 -5.870 26.914 1.00 93.50 83 SER A CA 1
ATOM 635 C C . SER A 1 83 ? -7.269 -6.308 25.769 1.00 93.50 83 SER A C 1
ATOM 637 O O . SER A 1 83 ? -6.073 -6.056 25.813 1.00 93.50 83 SER A O 1
ATOM 639 N N . GLU A 1 84 ? -7.795 -7.028 24.777 1.00 92.38 84 GLU A N 1
ATOM 640 C CA . GLU A 1 84 ? -7.050 -7.605 23.643 1.00 92.38 84 GLU A CA 1
ATOM 641 C C . GLU A 1 84 ? -7.449 -6.982 22.292 1.00 92.38 84 GLU A C 1
ATOM 643 O O . GLU A 1 84 ? -7.032 -7.457 21.233 1.00 92.38 84 GLU A O 1
ATOM 648 N N . LEU A 1 85 ? -8.299 -5.952 22.319 1.00 91.62 85 LEU A N 1
ATOM 649 C CA . LEU A 1 85 ? -8.776 -5.222 21.146 1.00 91.62 85 LEU A CA 1
ATOM 650 C C . LEU A 1 85 ? -8.165 -3.829 21.016 1.00 91.62 85 LEU A C 1
ATOM 652 O O . LEU A 1 85 ? -8.519 -3.136 20.081 1.00 91.62 85 LEU A O 1
ATOM 656 N N . LEU A 1 86 ? -7.300 -3.364 21.909 1.00 90.25 86 LEU A N 1
ATOM 657 C CA . LEU A 1 86 ? -6.654 -2.060 21.737 1.00 90.25 86 LEU A CA 1
ATOM 658 C C . LEU A 1 86 ? -5.195 -2.281 21.354 1.00 90.25 86 LEU A C 1
ATOM 660 O O . LEU A 1 86 ? -4.503 -3.088 21.975 1.00 90.25 86 LEU A O 1
ATOM 664 N N . MET A 1 87 ? -4.761 -1.622 20.281 1.00 85.25 87 MET A N 1
ATOM 665 C CA . MET A 1 87 ? -3.390 -1.729 19.802 1.00 85.25 87 MET A CA 1
ATOM 666 C C . MET A 1 87 ? -2.462 -0.973 20.739 1.00 85.25 87 MET A C 1
ATOM 668 O O . MET A 1 87 ? -2.801 0.095 21.255 1.00 85.25 87 MET A O 1
ATOM 672 N N . SER A 1 88 ? -1.262 -1.513 20.923 1.00 81.31 88 SER A N 1
ATOM 673 C CA . SER A 1 88 ? -0.234 -0.825 21.689 1.00 81.31 88 SER A CA 1
ATOM 674 C C . SER A 1 88 ? 0.294 0.389 20.914 1.00 81.31 88 SER A C 1
ATOM 676 O O . SER A 1 88 ? 0.316 0.404 19.678 1.00 81.31 88 SER A O 1
ATOM 678 N N . LYS A 1 89 ? 0.755 1.418 21.634 1.00 77.94 89 LYS A N 1
ATOM 679 C CA . LYS A 1 89 ? 1.285 2.651 21.023 1.00 77.94 89 LYS A CA 1
ATOM 680 C C . LYS A 1 89 ? 2.464 2.385 20.083 1.00 77.94 89 LYS A C 1
ATOM 682 O O . LYS A 1 89 ? 2.649 3.114 19.114 1.00 77.94 89 LYS A O 1
ATOM 687 N N . GLU A 1 90 ? 3.238 1.332 20.339 1.00 73.81 90 GLU A N 1
ATOM 688 C CA . GLU A 1 90 ? 4.351 0.914 19.485 1.00 73.81 90 GLU A CA 1
ATOM 689 C C . GLU A 1 90 ? 3.882 0.484 18.088 1.00 73.81 90 GLU A C 1
ATOM 691 O O . GLU A 1 90 ? 4.588 0.734 17.114 1.00 73.81 90 GLU A O 1
ATOM 696 N N . LEU A 1 91 ? 2.694 -0.125 17.981 1.00 72.12 91 LEU A N 1
ATOM 697 C CA . LEU A 1 91 ? 2.106 -0.548 16.705 1.00 72.12 91 LEU A CA 1
ATOM 698 C C . LEU A 1 91 ? 1.394 0.601 15.983 1.00 72.12 91 LEU A C 1
ATOM 700 O O . LEU A 1 91 ? 1.410 0.658 14.754 1.00 72.12 91 LEU A O 1
ATOM 704 N N . LEU A 1 92 ? 0.808 1.534 16.740 1.00 72.69 92 LEU A N 1
ATOM 705 C CA . LEU A 1 92 ? 0.094 2.696 16.203 1.00 72.69 92 LEU A CA 1
ATOM 706 C C . LEU A 1 92 ? 1.026 3.720 15.533 1.00 72.69 92 LEU A C 1
ATOM 708 O O . LEU A 1 92 ? 0.598 4.447 14.641 1.00 72.69 92 LEU A O 1
ATOM 712 N N . GLY A 1 93 ? 2.303 3.789 15.913 1.00 71.00 93 GLY A N 1
ATOM 713 C CA . GLY A 1 93 ? 3.238 4.789 15.387 1.00 71.00 93 GLY A CA 1
ATOM 714 C C . GLY A 1 93 ? 2.993 6.201 15.942 1.00 71.00 93 GLY A C 1
ATOM 715 O O . GLY A 1 93 ? 2.230 6.402 16.881 1.00 71.00 93 GLY A O 1
ATOM 716 N N . VAL A 1 94 ? 3.671 7.210 15.380 1.00 70.19 94 VAL A N 1
ATOM 717 C CA . VAL A 1 94 ? 3.762 8.560 15.990 1.00 70.19 94 VAL A CA 1
ATOM 718 C C . VAL A 1 94 ? 2.427 9.316 16.011 1.00 70.19 94 VAL A C 1
ATOM 720 O O . VAL A 1 94 ? 2.196 10.131 16.900 1.00 70.19 94 VAL A O 1
ATOM 723 N N . SER A 1 95 ? 1.554 9.065 15.035 1.00 75.31 95 SER A N 1
ATOM 724 C CA . SER A 1 95 ? 0.271 9.763 14.877 1.00 75.31 95 SER A CA 1
ATOM 725 C C . SER A 1 95 ? -0.933 8.825 14.793 1.00 75.31 95 SER A C 1
ATOM 727 O O . SER A 1 95 ? -2.002 9.265 14.373 1.00 75.31 95 SER A O 1
ATOM 729 N N . GLY A 1 96 ? -0.748 7.545 15.119 1.00 81.56 96 GLY A N 1
ATOM 730 C CA . GLY A 1 96 ? -1.842 6.583 15.153 1.00 81.56 96 GLY A CA 1
ATOM 731 C C . GLY A 1 96 ? -2.613 6.632 16.467 1.00 81.56 96 GLY A C 1
ATOM 732 O O . GLY A 1 96 ? -2.144 7.192 17.461 1.00 81.56 96 GLY A O 1
ATOM 733 N N . GLY A 1 97 ? -3.797 6.035 16.471 1.00 86.25 97 GLY A N 1
ATOM 734 C CA . GLY A 1 97 ? -4.685 6.015 17.625 1.00 86.25 97 GLY A CA 1
ATOM 735 C C . GLY A 1 97 ? -5.651 4.840 17.602 1.00 86.25 97 GLY A C 1
ATOM 736 O O . GLY A 1 97 ? -5.994 4.327 16.536 1.00 86.25 97 GLY A O 1
ATOM 737 N N . ASN A 1 98 ? -6.102 4.450 18.792 1.00 90.31 98 ASN A N 1
ATOM 738 C CA . ASN A 1 98 ? -7.296 3.636 18.973 1.00 90.31 98 ASN A CA 1
ATOM 739 C C . ASN A 1 98 ? -8.520 4.566 19.053 1.00 90.31 98 ASN A C 1
ATOM 741 O O . ASN A 1 98 ? -8.471 5.583 19.740 1.00 90.31 98 ASN A O 1
ATOM 745 N N . TYR A 1 99 ? -9.623 4.210 18.394 1.00 92.44 99 TYR A N 1
ATOM 746 C CA . TYR A 1 99 ? -10.881 4.965 18.429 1.00 92.44 99 TYR A CA 1
ATOM 747 C C . TYR A 1 99 ? -12.073 4.027 18.671 1.00 92.44 99 TYR A C 1
ATOM 749 O O . TYR A 1 99 ? -12.873 3.771 17.765 1.00 92.44 99 TYR A O 1
ATOM 757 N N . PRO A 1 100 ? -12.198 3.452 19.879 1.00 95.00 100 PRO A N 1
ATOM 758 C CA . PRO A 1 100 ? -13.330 2.609 20.225 1.00 95.00 100 PRO A CA 1
ATOM 759 C C . PRO A 1 100 ? -14.611 3.444 20.392 1.00 95.00 100 PRO A C 1
ATOM 761 O O . PRO A 1 100 ? -14.672 4.397 21.164 1.00 95.00 100 PRO A O 1
ATOM 764 N N . GLY A 1 101 ? -15.689 3.048 19.722 1.00 95.44 101 GLY A N 1
ATOM 765 C CA . GLY A 1 101 ? -16.963 3.760 19.754 1.00 95.44 101 GLY A CA 1
ATOM 766 C C . GLY A 1 101 ? -18.161 2.831 19.888 1.00 95.44 101 GLY A C 1
ATOM 767 O O . GLY A 1 101 ? -18.211 1.764 19.287 1.00 95.44 101 GLY A O 1
ATOM 768 N N . LEU A 1 102 ? -19.170 3.252 20.651 1.00 96.75 102 LEU A N 1
ATOM 769 C CA . LEU A 1 102 ? -20.489 2.624 20.703 1.00 96.75 102 LEU A CA 1
ATOM 770 C C . LEU A 1 102 ? -21.549 3.581 20.151 1.00 96.75 102 LEU A C 1
ATOM 772 O O . LEU A 1 102 ? -21.804 4.646 20.720 1.00 96.75 102 LEU A O 1
ATOM 776 N N . SER A 1 103 ? -22.209 3.165 19.070 1.00 95.44 103 SER A N 1
ATOM 777 C CA . SER A 1 103 ? -23.292 3.907 18.422 1.00 95.44 103 SER A CA 1
ATOM 778 C C . SER A 1 103 ? -24.473 2.983 18.127 1.00 95.44 103 SER A C 1
ATOM 780 O O . SER A 1 103 ? -24.369 2.030 17.350 1.00 95.44 103 SER A O 1
ATOM 782 N N . GLY A 1 104 ? -25.606 3.242 18.785 1.00 94.38 104 GLY A N 1
ATOM 783 C CA . GLY A 1 104 ? -26.804 2.408 18.693 1.00 94.38 104 GLY A CA 1
ATOM 784 C C . GLY A 1 104 ? -26.529 0.959 19.105 1.00 94.38 104 GLY A C 1
ATOM 785 O O . GLY A 1 104 ? -26.247 0.672 20.266 1.00 94.38 104 GLY A O 1
ATOM 786 N N . ASN A 1 105 ? -26.621 0.038 18.145 1.00 96.00 105 ASN A N 1
ATOM 787 C CA . ASN A 1 105 ? -26.396 -1.393 18.347 1.00 96.00 105 ASN A CA 1
ATOM 788 C C . ASN A 1 105 ? -25.002 -1.867 17.898 1.00 96.00 105 ASN A C 1
ATOM 790 O O . ASN A 1 105 ? -24.803 -3.078 17.793 1.00 96.00 105 ASN A O 1
ATOM 794 N N . LYS A 1 106 ? -24.063 -0.959 17.605 1.00 96.88 106 LYS A N 1
ATOM 795 C CA . LYS A 1 106 ? -22.737 -1.304 17.078 1.00 96.88 106 LYS A CA 1
ATOM 796 C C . LYS A 1 106 ? -21.605 -0.768 17.939 1.00 96.88 106 LYS A C 1
ATOM 798 O O . LYS A 1 106 ? -21.627 0.398 18.323 1.00 96.88 106 LYS A O 1
ATOM 803 N N . ILE A 1 107 ? -20.609 -1.617 18.175 1.00 96.88 107 ILE A N 1
ATOM 804 C CA . ILE A 1 107 ? -19.293 -1.216 18.679 1.00 96.88 107 ILE A CA 1
ATOM 805 C C . ILE A 1 107 ? -18.341 -1.210 17.485 1.00 96.88 107 ILE A C 1
ATOM 807 O O . ILE A 1 107 ? -18.254 -2.231 16.805 1.00 96.88 107 ILE A O 1
ATOM 811 N N . SER A 1 108 ? -17.650 -0.104 17.228 1.00 95.19 108 SER A N 1
ATOM 812 C CA . SER A 1 108 ? -16.514 -0.047 16.305 1.00 95.19 108 SER A CA 1
ATOM 813 C C . SER A 1 108 ? -15.224 0.086 17.101 1.00 95.19 108 SER A C 1
ATOM 815 O O . SER A 1 108 ? -15.174 0.838 18.069 1.00 95.19 108 SER A O 1
ATOM 817 N N . ILE A 1 109 ? -14.206 -0.676 16.722 1.00 93.69 109 ILE A N 1
ATOM 818 C CA . ILE A 1 109 ? -12.836 -0.522 17.198 1.00 93.69 109 ILE A CA 1
ATOM 819 C C . ILE A 1 109 ? -12.008 -0.167 15.974 1.00 93.69 109 ILE A C 1
ATOM 821 O O . ILE A 1 109 ? -11.692 -1.040 15.162 1.00 93.69 109 ILE A O 1
ATOM 825 N N . ASP A 1 110 ? -11.756 1.126 15.816 1.00 91.19 110 ASP A N 1
ATOM 826 C CA . ASP A 1 110 ? -11.030 1.663 14.676 1.00 91.19 110 ASP A CA 1
ATOM 827 C C . ASP A 1 110 ? -9.599 2.006 15.099 1.00 91.19 110 ASP A C 1
ATOM 829 O O . ASP A 1 110 ? -9.377 2.579 16.165 1.00 91.19 110 ASP A O 1
ATOM 833 N N . TYR A 1 111 ? -8.631 1.658 14.260 1.00 88.12 111 TYR A N 1
ATOM 834 C CA . TYR A 1 111 ? -7.224 1.979 14.441 1.00 88.12 111 TYR A CA 1
ATOM 835 C C . TYR A 1 111 ? -6.779 2.811 13.254 1.00 88.12 111 TYR A C 1
ATOM 837 O O . TYR A 1 111 ? -6.929 2.382 12.106 1.00 88.12 111 TYR A O 1
ATOM 845 N N . THR A 1 112 ? -6.215 3.981 13.532 1.00 82.25 112 THR A N 1
ATOM 846 C CA . THR A 1 112 ? -5.420 4.697 12.534 1.00 82.25 112 THR A CA 1
ATOM 847 C C . THR A 1 112 ? -3.965 4.430 12.843 1.00 82.25 112 THR A C 1
ATOM 849 O O . THR A 1 112 ? -3.556 4.460 14.007 1.00 82.25 112 THR A O 1
ATOM 852 N N . LEU A 1 113 ? -3.172 4.161 11.815 1.00 74.69 113 LEU A N 1
ATOM 853 C CA . LEU A 1 113 ? -1.738 3.992 11.992 1.00 74.69 113 LEU A CA 1
ATOM 854 C C . LEU A 1 113 ? -1.015 5.233 11.486 1.00 74.69 113 LEU A C 1
ATOM 856 O O . LEU A 1 113 ? -1.324 5.782 10.433 1.00 74.69 113 LEU A O 1
ATOM 860 N N . GLY A 1 114 ? -0.079 5.728 12.284 1.00 62.22 114 GLY A N 1
ATOM 861 C CA . GLY A 1 114 ? 0.642 6.954 12.003 1.00 62.22 114 GLY A CA 1
ATOM 862 C C . GLY A 1 114 ? 1.716 6.803 10.932 1.00 62.22 114 GLY A C 1
ATOM 863 O O . GLY A 1 114 ? 1.977 5.718 10.404 1.00 62.22 114 GLY A O 1
ATOM 864 N N . SER A 1 115 ? 2.388 7.919 10.641 1.00 53.38 115 SER A N 1
ATOM 865 C CA . SER A 1 115 ? 3.523 7.936 9.718 1.00 53.38 115 SER A CA 1
ATOM 866 C C . SER A 1 115 ? 4.587 6.900 10.107 1.00 53.38 115 SER A C 1
ATOM 868 O O . SER A 1 115 ? 4.939 6.763 11.281 1.00 53.38 115 SER A O 1
ATOM 870 N N . ASN A 1 116 ? 5.101 6.181 9.102 1.00 49.03 116 ASN A N 1
ATOM 871 C CA . ASN A 1 116 ? 6.038 5.045 9.204 1.00 49.03 116 ASN A CA 1
ATOM 872 C C . ASN A 1 116 ? 5.454 3.682 9.614 1.00 49.03 116 ASN A C 1
ATOM 874 O O . ASN A 1 116 ? 6.227 2.736 9.772 1.00 49.03 116 ASN A O 1
ATOM 878 N N . SER A 1 117 ? 4.136 3.533 9.760 1.00 50.03 117 SER A N 1
ATOM 879 C CA . SER A 1 117 ? 3.562 2.193 9.898 1.00 50.03 117 SER A CA 1
ATOM 880 C C . SER A 1 117 ? 3.540 1.468 8.550 1.00 50.03 117 SER A C 1
ATOM 882 O O . SER A 1 117 ? 3.080 2.018 7.552 1.00 50.03 117 SER A O 1
ATOM 884 N N . ALA A 1 118 ? 4.028 0.224 8.529 1.00 47.47 118 ALA A N 1
ATOM 885 C CA . ALA A 1 118 ? 3.933 -0.686 7.382 1.00 47.47 118 ALA A CA 1
ATOM 886 C C . ALA A 1 118 ? 2.592 -1.452 7.341 1.00 47.47 118 ALA A C 1
ATOM 888 O O . ALA A 1 118 ? 2.433 -2.396 6.565 1.00 47.47 118 ALA A O 1
ATOM 889 N N . VAL A 1 119 ? 1.660 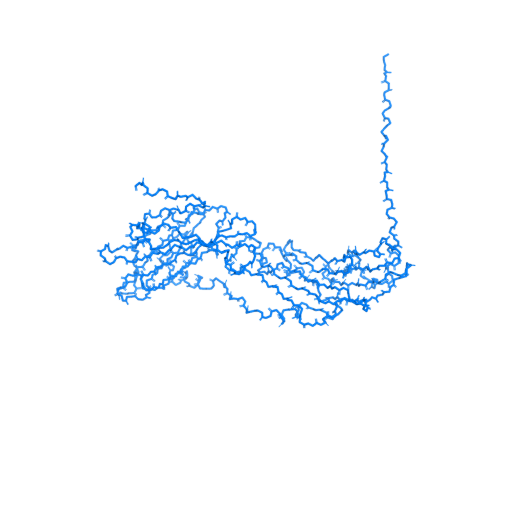-1.103 8.231 1.00 54.56 119 VAL A N 1
ATOM 890 C CA . VAL A 1 119 ? 0.451 -1.874 8.536 1.00 54.56 119 VAL A CA 1
ATOM 891 C C . VAL A 1 119 ? -0.796 -1.088 8.106 1.00 54.56 119 VAL A C 1
ATOM 893 O O . VAL A 1 119 ? -0.731 0.070 7.697 1.00 54.56 119 VAL A O 1
ATOM 896 N N . SER A 1 120 ? -1.942 -1.755 8.122 1.00 62.75 120 SER A N 1
ATOM 897 C CA . SER A 1 120 ? -3.234 -1.231 7.697 1.00 62.75 120 SER A CA 1
ATOM 898 C C . SER A 1 120 ? -3.976 -0.422 8.761 1.00 62.75 120 SER A C 1
ATOM 900 O O . SER A 1 120 ? -3.989 -0.826 9.917 1.00 62.75 120 SER A O 1
ATOM 902 N N . ASP A 1 121 ? -4.704 0.625 8.353 1.00 77.75 121 ASP A N 1
ATOM 903 C CA . ASP A 1 121 ? -5.850 1.115 9.127 1.00 77.75 121 ASP A CA 1
ATOM 904 C C . ASP A 1 121 ? -6.835 -0.040 9.279 1.00 77.75 121 ASP A C 1
ATOM 906 O O . ASP A 1 121 ? -7.158 -0.725 8.300 1.00 77.75 121 ASP A O 1
ATOM 910 N N . ILE A 1 122 ? -7.303 -0.281 10.496 1.00 84.19 122 ILE A N 1
ATOM 911 C CA . ILE A 1 122 ? -8.149 -1.432 10.800 1.00 84.19 122 ILE A CA 1
ATOM 912 C C . ILE A 1 122 ? -9.460 -0.936 11.404 1.00 84.19 122 ILE A C 1
ATOM 914 O O . ILE A 1 122 ? -9.484 0.001 12.190 1.00 84.19 122 ILE A O 1
ATOM 918 N N . SER A 1 123 ? -10.564 -1.576 11.040 1.00 89.00 123 SER A N 1
ATOM 919 C CA . SER A 1 123 ? -11.883 -1.359 11.626 1.00 89.00 123 SER A CA 1
ATOM 920 C C . SER A 1 123 ? -12.498 -2.702 11.985 1.00 89.00 123 SER A C 1
ATOM 922 O O . SER A 1 123 ? -12.652 -3.579 11.128 1.00 89.00 123 SER A O 1
ATOM 924 N N . ILE A 1 124 ? -12.837 -2.877 13.262 1.00 90.19 124 ILE A N 1
ATOM 925 C CA . ILE A 1 124 ? -13.483 -4.077 13.796 1.00 90.19 124 ILE A CA 1
ATOM 926 C C . ILE A 1 124 ? -14.858 -3.691 14.312 1.00 90.19 124 ILE A C 1
ATOM 928 O O . ILE A 1 124 ? -14.986 -2.924 15.262 1.00 90.19 124 ILE A O 1
ATOM 932 N N . VAL A 1 125 ? -15.905 -4.262 13.726 1.00 92.62 125 VAL A N 1
ATOM 933 C CA . VAL A 1 125 ? -17.286 -3.958 14.099 1.00 92.62 125 VAL A CA 1
ATOM 934 C C . VAL A 1 125 ? -17.915 -5.147 14.809 1.00 92.62 125 VAL A C 1
ATOM 936 O O . VAL A 1 125 ? -17.879 -6.282 14.325 1.00 92.62 125 VAL A O 1
ATOM 939 N N . PHE A 1 126 ? -18.567 -4.873 15.935 1.00 94.19 126 PHE A N 1
ATOM 940 C CA . PHE A 1 126 ? -19.452 -5.792 16.638 1.00 94.19 126 PHE A CA 1
ATOM 941 C C . PHE A 1 126 ? -20.884 -5.267 16.597 1.00 94.19 126 PHE A C 1
ATOM 943 O O . PHE A 1 126 ? -21.118 -4.070 16.721 1.00 94.19 126 PHE A O 1
ATOM 950 N N . GLU A 1 127 ? -21.856 -6.163 16.475 1.00 95.25 127 GLU A N 1
ATOM 951 C CA . GLU A 1 127 ? -23.281 -5.842 16.436 1.00 95.25 127 GLU A CA 1
ATOM 952 C C . GLU A 1 127 ? -24.020 -6.547 17.580 1.00 95.25 127 GLU A C 1
ATOM 954 O O . GLU A 1 127 ? -23.747 -7.709 17.905 1.00 95.25 127 GLU A O 1
ATOM 959 N N . LYS A 1 128 ? -24.957 -5.836 18.208 1.00 96.00 128 LYS A N 1
ATOM 960 C CA . LYS A 1 128 ? -25.771 -6.346 19.310 1.00 96.00 128 LYS A CA 1
ATOM 961 C C . LYS A 1 128 ? -26.761 -7.395 18.808 1.00 96.00 128 LYS A C 1
ATOM 963 O O . LYS A 1 128 ? -27.609 -7.115 17.961 1.00 96.00 128 LYS A O 1
ATOM 968 N N . GLY A 1 129 ? -26.677 -8.592 19.373 1.00 94.12 129 GLY A N 1
ATOM 969 C CA . GLY A 1 129 ? -27.620 -9.680 19.167 1.00 94.12 129 GLY A CA 1
ATOM 970 C C . GLY A 1 129 ? -28.919 -9.499 19.953 1.00 94.12 129 GLY A C 1
ATOM 971 O O . GLY A 1 129 ? -29.038 -8.664 20.852 1.00 94.12 129 GLY A O 1
ATOM 972 N N . SER A 1 130 ? -29.904 -10.341 19.642 1.00 94.25 130 SER A N 1
ATOM 973 C CA . SER A 1 130 ? -31.206 -10.366 20.322 1.00 94.25 130 SER A CA 1
ATOM 974 C C . SER A 1 130 ? -31.126 -10.761 21.801 1.00 94.25 130 SER A C 1
ATOM 976 O O . SER A 1 130 ? -32.033 -10.459 22.567 1.00 94.25 130 SER A O 1
ATOM 978 N N . ASP A 1 131 ? -30.049 -11.429 22.214 1.00 93.50 131 ASP A N 1
ATOM 979 C CA . ASP A 1 131 ? -29.746 -11.755 23.612 1.00 93.50 131 ASP A CA 1
ATOM 980 C C . ASP A 1 131 ? -29.079 -10.589 24.369 1.00 93.50 131 ASP A C 1
ATOM 982 O O . ASP A 1 131 ? -28.796 -10.680 25.564 1.00 93.50 131 ASP A O 1
ATOM 986 N N . GLY A 1 132 ? -28.834 -9.475 23.675 1.00 93.62 132 GLY A N 1
ATOM 987 C CA . GLY A 1 132 ? -28.219 -8.276 24.217 1.00 93.62 132 GLY A CA 1
ATOM 988 C C . GLY A 1 132 ? -26.697 -8.336 24.347 1.00 93.62 132 GLY A C 1
ATOM 989 O O . GLY A 1 132 ? -26.147 -7.392 24.917 1.00 93.62 132 GLY A O 1
ATOM 990 N N . ASN A 1 133 ? -26.036 -9.382 23.841 1.00 94.69 133 ASN A N 1
ATOM 991 C CA . ASN A 1 133 ? -24.577 -9.464 23.733 1.00 94.69 133 ASN A CA 1
ATOM 992 C C . ASN A 1 133 ? -24.089 -8.886 22.399 1.00 94.69 133 ASN A C 1
ATOM 994 O O . ASN A 1 133 ? -24.865 -8.757 21.458 1.00 94.69 133 ASN A O 1
ATOM 998 N N . TYR A 1 134 ? -22.800 -8.560 22.302 1.00 94.94 134 TYR A N 1
ATOM 999 C CA . TYR A 1 134 ? -22.191 -8.027 21.080 1.00 94.94 134 TYR A CA 1
ATOM 1000 C C . TYR A 1 134 ? -21.341 -9.090 20.398 1.00 94.94 134 TYR A C 1
ATOM 1002 O O . TYR A 1 134 ? -20.501 -9.737 21.032 1.00 94.94 134 TYR A O 1
ATOM 1010 N N . TYR A 1 135 ? -21.567 -9.257 19.099 1.00 93.06 135 TYR A N 1
ATOM 1011 C CA . TYR A 1 135 ? -20.913 -10.269 18.284 1.00 93.06 135 TYR A CA 1
ATOM 1012 C C . TYR A 1 135 ? -20.179 -9.641 17.119 1.00 93.06 135 TYR A C 1
ATOM 1014 O O . TYR A 1 135 ? -20.687 -8.715 16.495 1.00 93.06 135 TYR A O 1
ATOM 1022 N N . PHE A 1 136 ? -19.011 -10.187 16.803 1.00 90.62 136 PHE A N 1
ATOM 1023 C CA . PHE A 1 136 ? -18.230 -9.784 15.646 1.00 90.62 136 PHE A CA 1
ATOM 1024 C C . PHE A 1 136 ? -19.084 -9.821 14.379 1.00 90.62 136 PHE A C 1
ATOM 1026 O O . PHE A 1 136 ? -19.763 -10.818 14.106 1.00 90.62 136 PHE A O 1
ATOM 1033 N N . LYS A 1 137 ? -19.021 -8.734 13.617 1.00 87.12 137 LYS A N 1
ATOM 1034 C CA . LYS A 1 137 ? -19.773 -8.516 12.387 1.00 87.12 137 LYS A CA 1
ATOM 1035 C C . LYS A 1 137 ? -18.845 -8.419 11.185 1.00 87.12 137 LYS A C 1
ATOM 1037 O O . LYS A 1 137 ? -19.086 -9.089 10.182 1.00 87.12 137 LYS A O 1
ATOM 1042 N N . GLU A 1 138 ? -17.818 -7.587 11.294 1.00 85.44 138 GLU A N 1
ATOM 1043 C CA . GLU A 1 138 ? -16.988 -7.178 10.167 1.00 85.44 138 GLU A CA 1
ATOM 1044 C C . GLU A 1 138 ? -15.586 -6.797 10.641 1.00 85.44 138 GLU A C 1
ATOM 1046 O O . GLU A 1 138 ? -15.428 -6.188 11.698 1.00 85.44 138 GLU A O 1
ATOM 1051 N N . TYR A 1 139 ? -14.586 -7.170 9.845 1.00 83.31 139 TYR A N 1
ATOM 1052 C CA . TYR A 1 139 ? -13.210 -6.704 9.957 1.00 83.31 139 TYR A CA 1
ATOM 1053 C C . TYR A 1 139 ? -12.805 -6.137 8.601 1.00 83.31 139 TYR A C 1
ATOM 1055 O O . TYR A 1 139 ? -12.915 -6.833 7.583 1.00 83.31 139 TYR A O 1
ATOM 1063 N N . THR A 1 140 ? -12.324 -4.901 8.601 1.00 77.94 140 THR A N 1
ATOM 1064 C CA . THR A 1 140 ? -11.740 -4.256 7.429 1.00 77.94 140 THR A CA 1
ATOM 1065 C C . THR A 1 140 ? -10.331 -3.815 7.769 1.00 77.94 140 THR A C 1
ATOM 1067 O O . THR A 1 140 ? -10.143 -3.096 8.740 1.00 77.94 140 THR A O 1
ATOM 1070 N N . ALA A 1 141 ? -9.359 -4.222 6.959 1.00 74.81 141 ALA A N 1
ATOM 1071 C CA . ALA A 1 141 ? -8.005 -3.687 6.990 1.00 74.81 141 ALA A CA 1
ATOM 1072 C C . ALA A 1 141 ? -7.688 -3.019 5.652 1.00 74.81 141 ALA A C 1
ATOM 1074 O O . ALA A 1 141 ? -7.936 -3.586 4.584 1.00 74.81 141 ALA A O 1
ATOM 1075 N N . VAL A 1 142 ? -7.157 -1.807 5.731 1.00 66.81 142 VAL A N 1
ATOM 1076 C CA . VAL A 1 142 ? -6.814 -0.918 4.627 1.00 66.81 142 VAL A CA 1
ATOM 1077 C C . VAL A 1 142 ? -5.353 -0.486 4.772 1.00 66.81 142 VAL A C 1
ATOM 1079 O O . VAL A 1 142 ? -5.022 0.355 5.598 1.00 66.81 142 VAL A O 1
ATOM 1082 N N . THR A 1 143 ? -4.446 -1.050 3.971 1.00 61.69 143 THR A N 1
ATOM 1083 C CA . THR A 1 143 ? -3.032 -0.630 3.994 1.00 61.69 143 THR A CA 1
ATOM 1084 C C . THR A 1 143 ? -2.854 0.712 3.303 1.00 61.69 143 THR A C 1
ATOM 1086 O O . THR A 1 143 ? -2.921 0.791 2.076 1.00 61.69 143 THR A O 1
ATOM 1089 N N . ARG A 1 144 ? -2.601 1.756 4.097 1.00 56.56 144 ARG A N 1
ATOM 1090 C CA . ARG A 1 144 ? -2.134 3.066 3.642 1.00 56.56 144 ARG A CA 1
ATOM 1091 C C . ARG A 1 144 ? -0.748 3.282 4.231 1.00 56.56 144 ARG A C 1
ATOM 1093 O O . ARG A 1 144 ? -0.601 3.449 5.433 1.00 56.56 144 ARG A O 1
ATOM 1100 N N . ASN A 1 145 ? 0.282 3.264 3.395 1.00 52.94 145 ASN A N 1
ATOM 1101 C CA . ASN A 1 145 ? 1.626 3.615 3.851 1.00 52.94 145 ASN A CA 1
ATOM 1102 C C . ASN A 1 145 ? 1.686 5.140 4.029 1.00 52.94 145 ASN A C 1
ATOM 1104 O O . ASN A 1 145 ? 1.918 5.873 3.065 1.00 52.94 145 ASN A O 1
ATOM 1108 N N . TYR A 1 146 ? 1.446 5.619 5.253 1.00 46.44 146 TYR A N 1
ATOM 1109 C CA . TYR A 1 146 ? 1.535 7.035 5.609 1.00 46.44 146 TYR A CA 1
ATOM 1110 C C . TYR A 1 146 ? 2.998 7.508 5.518 1.00 46.44 146 TYR A C 1
ATOM 1112 O O . TYR A 1 146 ? 3.797 7.325 6.438 1.00 46.44 146 TYR A O 1
ATOM 1120 N N . GLY A 1 147 ? 3.357 8.087 4.369 1.00 50.38 147 GLY A N 1
ATOM 1121 C CA . GLY A 1 147 ? 4.666 8.680 4.079 1.00 50.38 147 GLY A CA 1
ATOM 1122 C C . GLY A 1 147 ? 5.079 8.507 2.616 1.00 50.38 147 GLY A C 1
ATOM 1123 O O . GLY A 1 147 ? 5.306 9.490 1.922 1.00 50.38 147 GLY A O 1
ATOM 1124 N N . VAL A 1 148 ? 5.149 7.258 2.140 1.00 56.88 148 VAL A N 1
ATOM 1125 C CA . VAL A 1 148 ? 5.561 6.893 0.771 1.00 56.88 148 VAL A CA 1
ATOM 1126 C C . VAL A 1 148 ? 4.704 5.701 0.306 1.00 56.88 148 VAL A C 1
ATOM 1128 O O . VAL A 1 148 ? 5.117 4.544 0.396 1.00 56.88 148 VAL A O 1
ATOM 1131 N N . GLU A 1 149 ? 3.480 5.961 -0.172 1.00 65.75 149 GLU A N 1
ATOM 1132 C CA . GLU A 1 149 ? 2.479 4.926 -0.498 1.00 65.75 149 GLU A CA 1
ATOM 1133 C C . GLU A 1 149 ? 2.933 3.930 -1.587 1.00 65.75 149 GLU A C 1
ATOM 1135 O O . GLU A 1 149 ? 2.939 4.259 -2.773 1.00 65.75 149 GLU A O 1
ATOM 1140 N N . ASN A 1 150 ? 3.257 2.688 -1.205 1.00 70.62 150 ASN A N 1
ATOM 1141 C CA . ASN A 1 150 ? 3.430 1.583 -2.156 1.00 70.62 150 ASN A CA 1
ATOM 1142 C C . ASN A 1 150 ? 2.057 1.077 -2.637 1.00 70.62 150 ASN A C 1
ATOM 1144 O O . ASN A 1 150 ? 1.436 0.211 -2.019 1.00 70.62 150 ASN A O 1
ATOM 1148 N N . LEU A 1 151 ? 1.607 1.588 -3.777 1.00 71.75 151 LEU A N 1
ATOM 1149 C CA . LEU A 1 151 ? 0.357 1.214 -4.425 1.00 71.75 151 LEU A CA 1
ATOM 1150 C C . LEU A 1 151 ? 0.346 -0.250 -4.873 1.00 71.75 151 LEU A C 1
ATOM 1152 O O . LEU A 1 151 ? -0.737 -0.813 -5.003 1.00 71.75 151 LEU A O 1
ATOM 1156 N N . PHE A 1 152 ? 1.496 -0.907 -5.088 1.00 66.62 152 PHE A N 1
ATOM 1157 C CA . PHE A 1 152 ? 1.542 -2.355 -5.349 1.00 66.62 152 PHE A CA 1
ATOM 1158 C C . PHE A 1 152 ? 1.163 -3.202 -4.131 1.00 66.62 152 PHE A C 1
ATOM 1160 O O . PHE A 1 152 ? 0.677 -4.318 -4.309 1.00 66.62 152 PHE A O 1
ATOM 1167 N N . ALA A 1 153 ? 1.344 -2.667 -2.923 1.00 61.75 153 ALA A N 1
ATOM 1168 C CA . ALA A 1 153 ? 0.999 -3.323 -1.666 1.00 61.75 153 ALA A CA 1
ATOM 1169 C C . ALA A 1 153 ? -0.427 -3.001 -1.182 1.00 61.75 153 ALA A C 1
ATOM 1171 O O . ALA A 1 153 ? -0.876 -3.559 -0.181 1.00 61.75 153 ALA A O 1
ATOM 1172 N N . ARG A 1 154 ? -1.157 -2.118 -1.880 1.00 62.66 154 ARG A N 1
ATOM 1173 C CA . ARG A 1 154 ? -2.511 -1.709 -1.499 1.00 62.66 154 ARG A CA 1
ATOM 1174 C C . ARG A 1 154 ? -3.479 -2.887 -1.610 1.00 62.66 154 ARG A C 1
ATOM 1176 O O . ARG A 1 154 ? -3.766 -3.378 -2.701 1.00 62.66 154 ARG A O 1
ATOM 1183 N N . GLN A 1 155 ? -3.992 -3.328 -0.468 1.00 56.81 155 GLN A N 1
ATOM 1184 C CA . GLN A 1 155 ? -4.985 -4.392 -0.356 1.00 56.81 155 GLN A CA 1
ATOM 1185 C C . GLN A 1 155 ? -6.082 -3.948 0.613 1.00 56.81 155 GLN A C 1
ATOM 1187 O O . GLN A 1 155 ? -5.794 -3.324 1.633 1.00 56.81 155 GLN A O 1
ATOM 1192 N N . GLN A 1 156 ? -7.335 -4.274 0.292 1.00 55.88 156 GLN A N 1
ATOM 1193 C CA . GLN A 1 156 ? -8.422 -4.279 1.268 1.00 55.88 156 GLN A CA 1
ATOM 1194 C C . GLN A 1 156 ? -8.729 -5.720 1.620 1.00 55.88 156 GLN A C 1
ATOM 1196 O O . GLN A 1 156 ? -9.177 -6.506 0.782 1.00 55.88 156 GLN A O 1
ATOM 1201 N N . ILE A 1 157 ? -8.484 -6.052 2.879 1.00 55.84 157 ILE A N 1
ATOM 1202 C CA . ILE A 1 157 ? -8.896 -7.325 3.446 1.00 55.84 157 ILE A CA 1
ATOM 1203 C C . ILE A 1 157 ? -10.223 -7.056 4.142 1.00 55.84 157 ILE A C 1
ATOM 1205 O O . ILE A 1 157 ? -10.263 -6.485 5.229 1.00 55.84 157 ILE A O 1
ATOM 1209 N N . THR A 1 158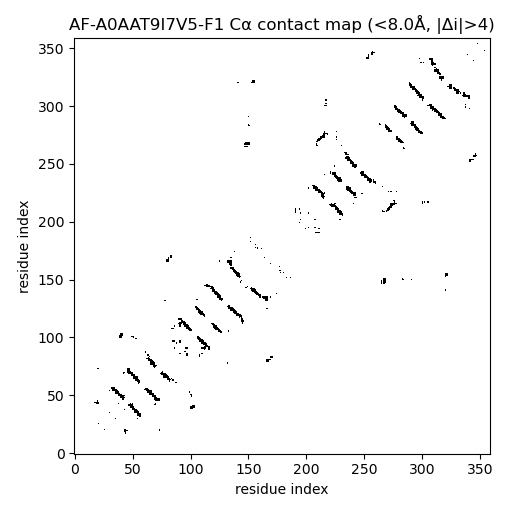 ? -11.319 -7.449 3.497 1.00 52.94 158 THR A N 1
ATOM 1210 C CA . THR A 1 158 ? -12.636 -7.490 4.135 1.00 52.94 158 THR A CA 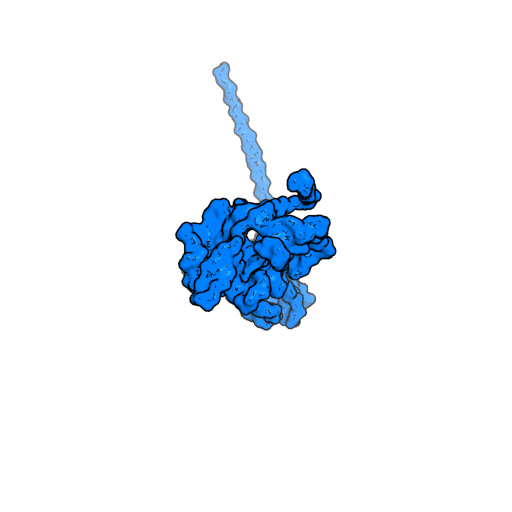1
ATOM 1211 C C . THR A 1 158 ? -12.943 -8.938 4.472 1.00 52.94 158 THR A C 1
ATOM 1213 O O . THR A 1 158 ? -13.222 -9.752 3.591 1.00 52.94 158 THR A O 1
ATOM 1216 N N . ALA A 1 159 ? -12.875 -9.273 5.757 1.00 54.88 159 ALA A N 1
ATOM 1217 C CA . ALA A 1 159 ? -13.308 -10.573 6.244 1.00 54.88 159 ALA A CA 1
ATOM 1218 C C . ALA A 1 159 ? -14.755 -10.449 6.736 1.00 54.88 159 ALA A C 1
ATOM 1220 O O . ALA A 1 159 ? -15.029 -9.818 7.759 1.00 54.88 159 ALA A O 1
ATOM 1221 N N . GLN A 1 160 ? -15.694 -11.055 6.003 1.00 53.47 160 GLN A N 1
ATOM 1222 C CA . GLN A 1 160 ? -17.066 -11.221 6.482 1.00 53.47 160 GLN A CA 1
ATOM 1223 C C . GLN A 1 160 ? -17.168 -12.413 7.444 1.00 53.47 160 GLN A C 1
ATOM 1225 O O . GLN A 1 160 ? -16.412 -13.382 7.362 1.00 53.47 160 GLN A O 1
ATOM 1230 N N . GLN A 1 161 ? -18.099 -12.300 8.389 1.00 46.56 161 GLN A N 1
ATOM 1231 C CA . GLN A 1 161 ? -18.263 -13.149 9.567 1.00 46.56 161 GLN A CA 1
ATOM 1232 C C . GLN A 1 161 ? -18.082 -14.664 9.320 1.00 46.56 161 GLN A C 1
ATOM 1234 O O . GLN A 1 161 ? -18.836 -15.290 8.580 1.00 46.56 161 GLN A O 1
ATOM 1239 N N . THR A 1 162 ? -17.161 -15.286 10.066 1.00 43.50 162 THR A N 1
ATOM 1240 C CA . THR A 1 162 ? -16.992 -16.751 10.161 1.00 43.50 162 THR A CA 1
ATOM 1241 C C . THR A 1 162 ? -17.396 -17.276 11.548 1.00 43.50 162 THR A C 1
ATOM 1243 O O . THR A 1 162 ? -16.672 -18.018 12.201 1.00 43.50 162 THR A O 1
ATOM 1246 N N . GLY A 1 163 ? -18.565 -16.876 12.056 1.00 56.62 163 GLY A N 1
ATOM 1247 C CA . GLY A 1 163 ? -19.130 -17.366 13.326 1.00 56.62 163 GLY A CA 1
ATOM 1248 C C . GLY A 1 163 ? -19.263 -16.317 14.440 1.00 56.62 163 GLY A C 1
ATOM 1249 O O . GLY A 1 163 ? -18.825 -15.177 14.313 1.00 56.62 163 GLY A O 1
ATOM 1250 N N . LYS A 1 164 ? -19.914 -16.708 15.546 1.00 75.25 164 LYS A N 1
ATOM 1251 C CA . LYS A 1 164 ? -20.253 -15.832 16.684 1.00 75.25 164 LYS A CA 1
ATOM 1252 C C . LYS A 1 164 ? -19.053 -15.622 17.619 1.00 75.25 164 LYS A C 1
ATOM 1254 O O . LYS A 1 164 ? -18.974 -16.259 18.666 1.00 75.25 164 LYS A O 1
ATOM 1259 N N . ILE A 1 165 ? -18.120 -14.739 17.269 1.00 83.38 165 ILE A N 1
ATOM 1260 C CA . ILE A 1 165 ? -17.107 -14.265 18.232 1.00 83.38 165 ILE A CA 1
ATOM 1261 C C . ILE A 1 165 ? -17.779 -13.225 19.133 1.00 83.38 165 ILE A C 1
ATOM 1263 O O . ILE A 1 165 ? -18.271 -12.213 18.640 1.00 83.38 165 ILE A O 1
ATOM 1267 N N . ASN A 1 166 ? -17.846 -13.484 20.439 1.00 92.12 166 ASN A N 1
ATOM 1268 C CA . ASN A 1 166 ? -18.350 -12.519 21.418 1.00 92.12 166 ASN A CA 1
ATOM 1269 C C . ASN A 1 166 ? -17.288 -11.443 21.684 1.00 92.12 166 ASN A C 1
ATOM 1271 O O . ASN A 1 166 ? -16.107 -11.776 21.762 1.00 92.12 166 ASN A O 1
ATOM 1275 N N . PHE A 1 167 ? -17.709 -10.191 21.881 1.00 92.31 167 PHE A N 1
ATOM 1276 C CA . PHE A 1 167 ? -16.824 -9.071 22.218 1.00 92.31 167 PHE A CA 1
ATOM 1277 C C . PHE A 1 167 ? -15.837 -9.395 23.350 1.00 92.31 167 PHE A C 1
ATOM 1279 O O . PHE A 1 167 ? -14.650 -9.159 23.195 1.00 92.31 167 PHE A O 1
ATOM 1286 N N . SER A 1 168 ? -16.277 -10.025 24.442 1.00 92.94 168 SER A N 1
ATOM 1287 C CA . SER A 1 168 ? -15.403 -10.379 25.582 1.00 92.94 168 SER A CA 1
ATOM 1288 C C . SER A 1 168 ? -14.313 -11.411 25.270 1.00 92.94 168 SER A C 1
ATOM 1290 O O . SER A 1 168 ? -13.337 -11.518 26.001 1.00 92.94 168 SER A O 1
ATOM 1292 N N . ALA A 1 169 ? -14.481 -12.191 24.201 1.00 91.19 169 ALA A N 1
ATOM 1293 C CA . ALA A 1 169 ? -13.556 -13.247 23.800 1.00 91.19 169 ALA A CA 1
ATOM 1294 C C . ALA A 1 169 ? -12.804 -12.904 22.506 1.00 91.19 169 ALA A C 1
ATOM 1296 O O . ALA A 1 169 ? -12.121 -13.770 21.955 1.00 91.19 169 ALA A O 1
ATOM 1297 N N . ALA A 1 170 ? -12.986 -11.698 21.972 1.00 90.69 170 ALA A N 1
ATOM 1298 C CA . ALA A 1 170 ? -12.336 -11.254 20.753 1.00 90.69 170 ALA A CA 1
ATOM 1299 C C . ALA A 1 170 ? -10.887 -10.835 21.024 1.00 90.69 170 ALA A C 1
ATOM 1301 O O . ALA A 1 170 ? -10.586 -10.297 22.082 1.00 90.69 170 ALA A O 1
ATOM 1302 N N . SER A 1 171 ? -10.014 -11.083 20.057 1.00 88.00 171 SER A N 1
ATOM 1303 C CA . SER A 1 171 ? -8.607 -10.697 20.099 1.00 88.00 171 SER A CA 1
ATOM 1304 C C . SER A 1 171 ? -8.137 -10.426 18.680 1.00 88.00 171 SER A C 1
ATOM 1306 O O . SER A 1 171 ? -8.662 -11.024 17.734 1.00 88.00 171 SER A O 1
ATOM 1308 N N . GLU A 1 172 ? -7.136 -9.570 18.521 1.00 75.31 172 GLU A N 1
ATOM 1309 C CA . GLU A 1 172 ? -6.562 -9.278 17.207 1.00 75.31 172 GLU A CA 1
ATOM 1310 C C . GLU A 1 172 ? -6.054 -10.550 16.502 1.00 75.31 172 GLU A C 1
ATOM 1312 O O . GLU A 1 172 ? -6.381 -10.815 15.343 1.00 75.31 172 GLU A O 1
ATOM 1317 N N . SER A 1 173 ? -5.360 -11.420 17.244 1.00 74.06 173 SER A N 1
ATOM 1318 C CA . SER A 1 173 ? -4.858 -12.709 16.749 1.00 74.06 173 SER A CA 1
ATOM 1319 C C . SER A 1 173 ? -5.960 -13.603 16.171 1.00 74.06 173 SER A C 1
ATOM 1321 O O . SER A 1 173 ? -5.765 -14.222 15.125 1.00 74.06 173 SER A O 1
ATOM 1323 N N . LYS A 1 174 ? -7.154 -13.626 16.781 1.00 77.81 174 LYS A N 1
ATOM 1324 C CA . LYS A 1 174 ? -8.304 -14.395 16.277 1.00 77.81 174 LYS A CA 1
ATOM 1325 C C . LYS A 1 174 ? -8.846 -13.842 14.964 1.00 77.81 174 LYS A C 1
ATOM 1327 O O . LYS A 1 174 ? -9.406 -14.613 14.182 1.00 77.81 174 LYS A O 1
ATOM 1332 N N . PHE A 1 175 ? -8.705 -12.542 14.718 1.00 73.38 175 PHE A N 1
ATOM 1333 C CA . PHE A 1 175 ? -9.068 -11.945 13.436 1.00 73.38 175 PHE A CA 1
ATOM 1334 C C . PHE A 1 175 ? -8.007 -12.236 12.378 1.00 73.38 175 PHE A C 1
ATOM 1336 O O . PHE A 1 175 ? -8.378 -12.698 11.301 1.00 73.38 175 PHE A O 1
ATOM 1343 N N . PHE A 1 176 ? -6.716 -12.113 12.705 1.00 65.94 176 PHE A N 1
ATOM 1344 C CA . PHE A 1 176 ? -5.617 -12.432 11.784 1.00 65.94 176 PHE A CA 1
ATOM 1345 C C . PHE A 1 176 ? -5.563 -13.899 11.355 1.00 65.94 176 PHE A C 1
ATOM 1347 O O . PHE A 1 176 ? -5.395 -14.206 10.176 1.00 65.94 176 PHE A O 1
ATOM 1354 N N . GLU A 1 177 ? -5.751 -14.840 12.283 1.00 66.00 177 GLU A N 1
ATOM 1355 C CA . GLU A 1 177 ? -5.772 -16.269 11.946 1.00 66.00 177 GLU A CA 1
ATOM 1356 C C . GLU A 1 177 ? -6.884 -16.624 10.953 1.00 66.00 177 GLU A C 1
ATOM 1358 O O . GLU A 1 177 ? -6.755 -17.582 10.185 1.00 66.00 177 GLU A O 1
ATOM 1363 N N . ARG A 1 178 ? -7.977 -15.855 10.973 1.00 61.00 178 ARG A N 1
ATOM 1364 C CA . ARG A 1 178 ? -9.153 -16.045 10.119 1.00 61.00 178 ARG A CA 1
ATOM 1365 C C . ARG A 1 178 ? -9.098 -15.221 8.843 1.00 61.00 178 ARG A C 1
ATOM 1367 O O . ARG A 1 178 ? -9.682 -15.639 7.847 1.00 61.00 178 ARG A O 1
ATOM 1374 N N . SER A 1 179 ? -8.378 -14.104 8.850 1.00 54.97 179 SER A N 1
ATOM 1375 C CA . SER A 1 179 ? -8.111 -13.269 7.684 1.00 54.97 179 SER A CA 1
ATOM 1376 C C . SER A 1 179 ? -6.915 -13.757 6.867 1.00 54.97 179 SER A C 1
ATOM 1378 O O . SER A 1 179 ? -6.366 -12.972 6.106 1.00 54.97 179 SER A O 1
ATOM 1380 N N . LYS A 1 180 ? -6.544 -15.049 6.952 1.00 50.19 180 LYS A N 1
ATOM 1381 C CA . LYS A 1 180 ? -5.575 -15.743 6.072 1.00 50.19 180 LYS A CA 1
ATOM 1382 C C . LYS A 1 180 ? -5.996 -15.763 4.584 1.00 50.19 180 LYS A C 1
ATOM 1384 O O . LYS A 1 180 ? -5.921 -16.788 3.910 1.00 50.19 180 LYS A O 1
ATOM 1389 N N . THR A 1 181 ? -6.431 -14.632 4.040 1.00 46.91 181 THR A N 1
ATOM 1390 C CA . THR A 1 181 ? -6.084 -14.220 2.685 1.00 46.91 181 THR A CA 1
ATOM 1391 C C . THR A 1 181 ? -4.562 -14.231 2.571 1.00 46.91 181 THR A C 1
ATOM 1393 O O . THR A 1 181 ? -3.883 -13.886 3.535 1.00 46.91 181 THR A O 1
ATOM 1396 N N . ASN A 1 182 ? -4.060 -14.721 1.433 1.00 42.88 182 ASN A N 1
ATOM 1397 C CA . ASN A 1 182 ? -2.645 -14.957 1.139 1.00 42.88 182 ASN A CA 1
ATOM 1398 C C . ASN A 1 182 ? -1.708 -13.980 1.863 1.00 42.88 182 ASN A C 1
ATOM 1400 O O . ASN A 1 182 ? -1.976 -12.778 1.791 1.00 42.88 182 ASN A O 1
ATOM 1404 N N . PRO A 1 183 ? -0.619 -14.463 2.501 1.00 42.22 183 PRO A N 1
ATOM 1405 C CA . PRO A 1 183 ? 0.388 -13.563 3.048 1.00 42.22 183 PRO A CA 1
ATOM 1406 C C . PRO A 1 183 ? 0.728 -12.541 1.969 1.00 42.22 183 PRO A C 1
ATOM 1408 O O . PRO A 1 183 ? 0.924 -12.922 0.807 1.00 42.22 183 PRO A O 1
ATOM 1411 N N . MET A 1 184 ? 0.708 -11.256 2.340 1.00 42.16 184 MET A N 1
ATOM 1412 C CA . MET A 1 184 ? 1.214 -10.195 1.478 1.00 42.16 184 MET A CA 1
ATOM 1413 C C . MET A 1 184 ? 2.524 -10.716 0.882 1.00 42.16 184 MET A C 1
ATOM 1415 O O . MET A 1 184 ? 3.376 -11.154 1.661 1.00 42.16 184 MET A O 1
ATOM 1419 N N . PRO A 1 185 ? 2.689 -10.759 -0.454 1.00 45.59 185 PRO A N 1
ATOM 1420 C CA . PRO A 1 185 ? 4.012 -10.977 -0.993 1.00 45.59 185 PRO A CA 1
ATOM 1421 C C . PRO A 1 185 ? 4.867 -9.881 -0.379 1.00 45.59 185 PRO A C 1
ATOM 1423 O O . PRO A 1 185 ? 4.585 -8.696 -0.558 1.00 45.59 185 PRO A O 1
ATOM 1426 N N . GLU A 1 186 ? 5.807 -10.307 0.451 1.00 46.84 186 GLU A N 1
ATOM 1427 C CA . GLU A 1 186 ? 6.738 -9.451 1.154 1.00 46.84 186 GLU A CA 1
ATOM 1428 C C . GLU A 1 186 ? 7.559 -8.757 0.062 1.00 46.84 186 GLU A C 1
ATOM 1430 O O . GLU A 1 186 ? 8.531 -9.298 -0.461 1.00 46.84 186 GLU A O 1
ATOM 1435 N N . ASP A 1 187 ? 7.102 -7.586 -0.385 1.00 55.50 187 ASP A N 1
ATOM 1436 C CA . ASP A 1 187 ? 7.871 -6.710 -1.260 1.00 55.50 187 ASP A CA 1
ATOM 1437 C C . ASP A 1 187 ? 8.882 -5.994 -0.364 1.00 55.50 187 ASP A C 1
ATOM 1439 O O . ASP A 1 187 ? 8.760 -4.814 -0.046 1.00 55.50 187 ASP A O 1
ATOM 1443 N N . THR A 1 188 ? 9.836 -6.771 0.152 1.00 52.66 188 THR A N 1
ATOM 1444 C CA . THR A 1 188 ? 10.818 -6.361 1.167 1.00 52.66 188 THR A CA 1
ATOM 1445 C C . THR A 1 188 ? 11.818 -5.337 0.636 1.00 52.66 188 THR A C 1
ATOM 1447 O O . THR A 1 188 ? 12.745 -4.959 1.349 1.00 52.66 188 THR A O 1
ATOM 1450 N N . GLY A 1 189 ? 11.727 -4.946 -0.642 1.00 61.19 189 GLY A N 1
ATOM 1451 C CA . GLY A 1 189 ? 12.779 -4.206 -1.342 1.00 61.19 189 GLY A CA 1
ATOM 1452 C C . GLY A 1 189 ? 14.101 -4.983 -1.463 1.00 61.19 189 GLY A C 1
ATOM 1453 O O . GLY A 1 189 ? 15.042 -4.509 -2.102 1.00 61.19 189 GLY A O 1
ATOM 1454 N N . GLU A 1 190 ? 14.186 -6.198 -0.908 1.00 71.06 190 GLU A N 1
ATOM 1455 C CA . GLU A 1 190 ? 15.381 -7.040 -0.885 1.00 71.06 190 GLU A CA 1
ATOM 1456 C C . GLU A 1 190 ? 15.927 -7.340 -2.292 1.00 71.06 190 GLU A C 1
ATOM 1458 O O . GLU A 1 190 ? 17.151 -7.289 -2.465 1.00 71.06 190 GLU A O 1
ATOM 1463 N N . PRO A 1 191 ? 15.090 -7.579 -3.330 1.00 78.56 191 PRO A N 1
ATOM 1464 C CA . PRO A 1 191 ? 15.595 -7.753 -4.689 1.00 78.56 191 PRO A CA 1
ATOM 1465 C C . PRO A 1 191 ? 16.330 -6.513 -5.215 1.00 78.56 191 PRO A C 1
ATOM 1467 O O . PRO A 1 191 ? 17.392 -6.649 -5.821 1.00 78.56 191 PRO A O 1
ATOM 147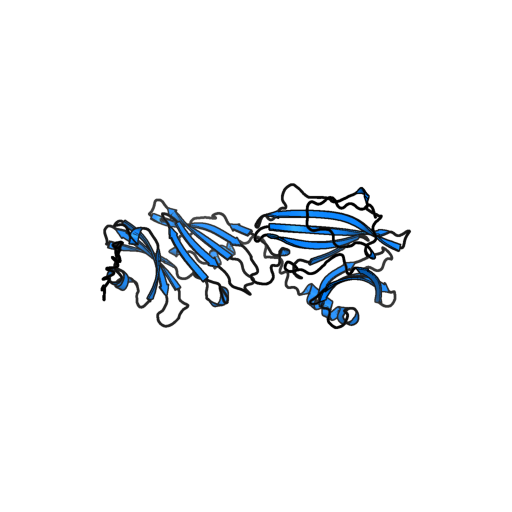0 N N . VAL A 1 192 ? 15.802 -5.310 -4.962 1.00 85.25 192 VAL A N 1
ATOM 1471 C CA . VAL A 1 192 ? 16.397 -4.046 -5.430 1.00 85.25 192 VAL A CA 1
ATOM 1472 C C . VAL A 1 192 ? 17.690 -3.747 -4.678 1.00 85.25 192 VAL A C 1
ATOM 1474 O O . VAL A 1 192 ? 18.687 -3.392 -5.305 1.00 85.25 192 VAL A O 1
ATOM 1477 N N . TYR A 1 193 ? 17.721 -3.963 -3.360 1.00 85.44 193 TYR A N 1
ATOM 1478 C CA . TYR A 1 193 ? 18.931 -3.787 -2.553 1.00 85.44 193 TYR A CA 1
ATOM 1479 C C . TYR A 1 193 ? 20.072 -4.700 -3.027 1.00 85.44 193 TYR A C 1
ATOM 1481 O O . TYR A 1 193 ? 21.153 -4.217 -3.370 1.00 85.44 193 TYR A O 1
ATOM 1489 N N . LYS A 1 194 ? 19.811 -6.009 -3.161 1.00 89.88 194 LYS A N 1
ATOM 1490 C CA . LYS A 1 194 ? 20.808 -6.977 -3.656 1.00 89.88 194 LYS A CA 1
ATOM 1491 C C . LYS A 1 194 ? 21.277 -6.651 -5.074 1.00 89.88 194 LYS A C 1
ATOM 1493 O O . LYS A 1 194 ? 22.458 -6.805 -5.391 1.00 89.88 194 LYS A O 1
ATOM 1498 N N . ALA A 1 195 ? 20.371 -6.204 -5.943 1.00 91.69 195 ALA A N 1
ATOM 1499 C CA . ALA A 1 195 ? 20.732 -5.769 -7.288 1.00 91.69 195 ALA A CA 1
ATOM 1500 C C . ALA A 1 195 ? 21.609 -4.511 -7.265 1.00 91.69 195 ALA A C 1
ATOM 1502 O O . ALA A 1 195 ? 22.599 -4.452 -7.995 1.00 91.69 195 ALA A O 1
ATOM 1503 N N . SER A 1 196 ? 21.307 -3.545 -6.396 1.00 93.19 196 SER A N 1
ATOM 1504 C CA . SER A 1 196 ? 22.107 -2.331 -6.236 1.00 93.19 196 SER A CA 1
ATOM 1505 C C . SER A 1 196 ? 23.545 -2.649 -5.825 1.00 93.19 196 SER A C 1
ATOM 1507 O O . SER A 1 196 ? 24.474 -2.076 -6.387 1.00 93.19 196 SER A O 1
ATOM 1509 N N . GLU A 1 197 ? 23.754 -3.593 -4.903 1.00 94.50 197 GLU A N 1
ATOM 1510 C CA . GLU A 1 197 ? 25.100 -4.049 -4.530 1.00 94.50 197 GLU A CA 1
ATOM 1511 C C . GLU A 1 197 ? 25.802 -4.746 -5.701 1.00 94.50 197 GLU A C 1
ATOM 1513 O O . GLU A 1 197 ? 26.933 -4.414 -6.064 1.00 94.50 197 GLU A O 1
ATOM 1518 N N . ARG A 1 198 ? 25.110 -5.695 -6.341 1.00 96.00 198 ARG A N 1
ATOM 1519 C CA . ARG A 1 198 ? 25.659 -6.507 -7.434 1.00 96.00 198 ARG A CA 1
ATOM 1520 C C . ARG A 1 198 ? 26.071 -5.671 -8.645 1.00 96.00 198 ARG A C 1
ATOM 1522 O O . ARG A 1 198 ? 27.060 -5.990 -9.309 1.00 96.00 198 ARG A O 1
ATOM 1529 N N . TYR A 1 199 ? 25.298 -4.637 -8.956 1.00 96.31 199 TYR A N 1
ATOM 1530 C CA . TYR A 1 199 ? 25.469 -3.811 -10.146 1.00 96.31 199 TYR A CA 1
ATOM 1531 C C . TYR A 1 199 ? 25.969 -2.398 -9.838 1.00 96.31 199 TYR A C 1
ATOM 1533 O O . TYR A 1 199 ? 25.941 -1.551 -10.726 1.00 96.31 199 TYR A O 1
ATOM 1541 N N . ALA A 1 200 ? 26.501 -2.157 -8.634 1.00 96.44 200 ALA A N 1
ATOM 1542 C CA . ALA A 1 200 ? 26.946 -0.841 -8.171 1.00 96.44 200 ALA A CA 1
ATOM 1543 C C . ALA A 1 200 ? 27.840 -0.095 -9.179 1.00 96.44 200 ALA A C 1
ATOM 1545 O O . ALA A 1 200 ? 27.678 1.101 -9.385 1.00 96.44 200 ALA A O 1
ATOM 1546 N N . LYS A 1 201 ? 28.735 -0.802 -9.885 1.00 96.75 201 LYS A N 1
ATOM 1547 C CA . LYS A 1 201 ? 29.631 -0.206 -10.900 1.00 96.75 201 LYS A CA 1
ATOM 1548 C C . LYS A 1 201 ? 28.926 0.364 -12.142 1.00 96.75 201 LYS A C 1
ATOM 1550 O O . LYS A 1 201 ? 29.567 1.059 -12.923 1.00 96.75 201 LYS A O 1
ATOM 1555 N N . TYR A 1 202 ? 27.658 0.020 -12.358 1.00 96.19 202 TYR A N 1
ATOM 1556 C CA . TYR A 1 202 ? 26.826 0.515 -13.460 1.00 96.19 202 TYR A CA 1
ATOM 1557 C C . TYR A 1 202 ? 25.822 1.579 -13.008 1.00 96.19 202 TYR A C 1
ATOM 1559 O O . TYR A 1 202 ? 25.138 2.157 -13.845 1.00 96.19 202 TYR A O 1
ATOM 1567 N N . ILE A 1 203 ? 25.742 1.848 -11.705 1.00 96.38 203 ILE A N 1
ATOM 1568 C CA . ILE A 1 203 ? 24.896 2.893 -11.137 1.00 96.38 203 ILE A CA 1
ATOM 1569 C C . ILE A 1 203 ? 25.766 4.151 -10.998 1.00 96.38 203 ILE A C 1
ATOM 1571 O O . ILE A 1 203 ? 26.791 4.103 -10.313 1.00 96.38 203 ILE A O 1
ATOM 1575 N N . PRO A 1 204 ? 25.421 5.277 -11.652 1.00 95.56 204 PRO A N 1
ATOM 1576 C CA . PRO A 1 204 ? 26.204 6.498 -11.532 1.00 95.56 204 PRO A CA 1
ATOM 1577 C C . PRO A 1 204 ? 26.215 7.025 -10.092 1.00 95.56 204 PRO A C 1
ATOM 1579 O O . PRO A 1 204 ? 25.252 6.873 -9.342 1.00 95.56 204 PRO A O 1
ATOM 1582 N N . VAL A 1 205 ? 27.301 7.696 -9.710 1.00 95.25 205 VAL A N 1
ATOM 1583 C CA . VAL A 1 205 ? 27.418 8.320 -8.384 1.00 95.25 205 VAL A CA 1
ATOM 1584 C C . VAL A 1 205 ? 26.272 9.314 -8.171 1.00 95.25 205 VAL A C 1
ATOM 1586 O O . VAL A 1 205 ? 25.978 10.121 -9.050 1.00 95.25 205 VAL A O 1
ATOM 1589 N N . GLY A 1 206 ? 25.630 9.249 -7.002 1.00 95.12 206 GLY A N 1
ATOM 1590 C CA . GLY A 1 206 ? 24.481 10.093 -6.652 1.00 95.12 206 GLY A CA 1
ATOM 1591 C C . GLY A 1 206 ? 23.124 9.554 -7.115 1.00 95.12 206 GLY A C 1
ATOM 1592 O O . GLY A 1 206 ? 22.103 10.157 -6.800 1.00 95.12 206 GLY A O 1
ATOM 1593 N N . TRP A 1 207 ? 23.093 8.416 -7.813 1.00 96.88 207 TRP A N 1
ATOM 1594 C CA . TRP A 1 207 ? 21.861 7.754 -8.237 1.00 96.88 207 TRP A CA 1
ATOM 1595 C C . TRP A 1 207 ? 21.565 6.520 -7.388 1.00 96.88 207 TRP A C 1
ATOM 1597 O O . TRP A 1 207 ? 22.465 5.878 -6.845 1.00 96.88 207 TRP A O 1
ATOM 1607 N N . ARG A 1 208 ? 20.281 6.174 -7.295 1.00 95.38 208 ARG A N 1
ATOM 1608 C CA . ARG A 1 208 ? 19.779 4.973 -6.622 1.00 95.38 208 ARG A CA 1
ATOM 1609 C C . ARG A 1 208 ? 18.981 4.121 -7.602 1.00 95.38 208 ARG A C 1
ATOM 1611 O O . ARG A 1 208 ? 18.357 4.654 -8.516 1.00 95.38 208 ARG A O 1
ATOM 1618 N N . LEU A 1 209 ? 18.995 2.804 -7.411 1.00 95.94 209 LEU A N 1
ATOM 1619 C CA . LEU A 1 209 ? 18.179 1.875 -8.192 1.00 95.94 209 LEU A CA 1
ATOM 1620 C C . LEU A 1 209 ? 16.741 1.886 -7.655 1.00 95.94 209 LEU A C 1
ATOM 1622 O O . LEU A 1 209 ? 16.525 1.585 -6.486 1.00 95.94 209 LEU A O 1
ATOM 1626 N N . ALA A 1 210 ? 15.780 2.255 -8.499 1.00 93.56 210 ALA A N 1
ATOM 1627 C CA . ALA A 1 210 ? 14.352 2.256 -8.181 1.00 93.56 210 ALA A CA 1
ATOM 1628 C C . ALA A 1 210 ? 13.712 0.897 -8.472 1.00 93.56 210 ALA A C 1
ATOM 1630 O O . ALA A 1 210 ? 13.038 0.312 -7.633 1.00 93.56 210 ALA A O 1
ATOM 1631 N N . ALA A 1 211 ? 13.950 0.393 -9.680 1.00 95.56 211 ALA A N 1
ATOM 1632 C CA . ALA A 1 211 ? 13.453 -0.885 -10.156 1.00 95.56 211 ALA A CA 1
ATOM 1633 C C . ALA A 1 211 ? 14.467 -1.484 -11.126 1.00 95.56 211 ALA A C 1
ATOM 1635 O O . ALA A 1 211 ? 15.226 -0.759 -11.782 1.00 95.56 211 ALA A O 1
ATOM 1636 N N . PHE A 1 212 ? 14.474 -2.809 -11.226 1.00 96.56 212 PHE A N 1
ATOM 1637 C CA . PHE A 1 212 ? 15.273 -3.495 -12.225 1.00 96.56 212 PHE A CA 1
ATOM 1638 C C . PHE A 1 212 ? 14.599 -4.768 -12.724 1.00 96.56 212 PHE A C 1
ATOM 1640 O O . PHE A 1 212 ? 13.763 -5.368 -12.047 1.00 96.56 212 PHE A O 1
ATOM 1647 N N . ALA A 1 213 ? 14.990 -5.178 -13.921 1.00 97.06 213 ALA A N 1
ATOM 1648 C CA . ALA A 1 213 ? 14.719 -6.497 -14.456 1.00 97.06 213 ALA A CA 1
ATOM 1649 C C . ALA A 1 213 ? 15.963 -7.004 -15.176 1.00 97.06 213 ALA A C 1
ATOM 1651 O O . ALA A 1 213 ? 16.745 -6.208 -15.704 1.00 97.06 213 ALA A O 1
ATOM 1652 N N . ASP A 1 214 ? 16.113 -8.324 -15.223 1.00 96.69 214 ASP A N 1
ATOM 1653 C CA . ASP A 1 214 ? 17.064 -8.981 -16.106 1.00 96.69 214 ASP A CA 1
ATOM 1654 C C . ASP A 1 214 ? 16.360 -9.928 -17.083 1.00 96.69 214 ASP A C 1
ATOM 1656 O O . ASP A 1 214 ? 15.253 -10.410 -16.830 1.00 96.69 214 ASP A O 1
ATOM 1660 N N . GLY A 1 215 ? 16.962 -10.118 -18.253 1.00 96.88 215 GLY A N 1
ATOM 1661 C CA . GLY A 1 215 ? 16.433 -10.988 -19.292 1.00 96.88 215 GLY A CA 1
ATOM 1662 C C . GLY A 1 215 ? 17.167 -10.822 -20.614 1.00 96.88 215 GLY A C 1
ATOM 1663 O O . GLY A 1 215 ? 18.261 -10.283 -20.667 1.00 96.88 215 GLY A O 1
ATOM 1664 N N . ASP A 1 216 ? 16.570 -11.314 -21.691 1.00 97.12 216 ASP A N 1
ATOM 1665 C CA . ASP A 1 216 ? 17.107 -11.167 -23.046 1.00 97.12 216 ASP A CA 1
ATOM 1666 C C . ASP A 1 216 ? 16.385 -10.001 -23.740 1.00 97.12 216 ASP A C 1
ATOM 1668 O O . ASP A 1 216 ? 15.208 -10.133 -24.108 1.00 97.12 216 ASP A O 1
ATOM 1672 N N . LEU A 1 217 ? 17.050 -8.842 -23.828 1.00 97.12 217 LEU A N 1
ATOM 1673 C CA . LEU A 1 217 ? 16.456 -7.599 -24.32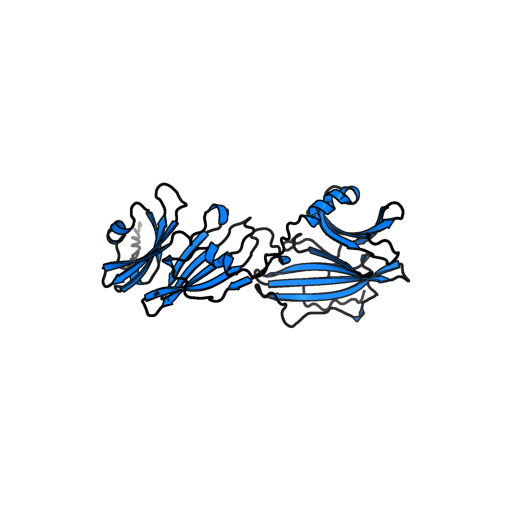8 1.00 97.12 217 LEU A CA 1
ATOM 1674 C C . LEU A 1 217 ? 16.454 -7.525 -25.853 1.00 97.12 217 LEU A C 1
ATOM 1676 O O . LEU A 1 217 ? 15.541 -6.914 -26.411 1.00 97.12 217 LEU A O 1
ATOM 1680 N N . ASN A 1 218 ? 17.461 -8.093 -26.517 1.00 96.62 218 ASN A N 1
ATOM 1681 C CA . ASN A 1 218 ? 17.699 -7.952 -27.959 1.00 96.62 218 ASN A CA 1
ATOM 1682 C C . ASN A 1 218 ? 17.695 -9.289 -28.731 1.00 96.62 218 ASN A C 1
ATOM 1684 O O . ASN A 1 218 ? 17.918 -9.294 -29.943 1.00 96.62 218 ASN A O 1
ATOM 1688 N N . LEU A 1 219 ? 17.400 -10.403 -28.058 1.00 95.50 219 LEU A N 1
ATOM 1689 C CA . LEU A 1 219 ? 17.338 -11.757 -28.613 1.00 95.50 219 LEU A CA 1
ATOM 1690 C C . LEU A 1 219 ? 18.672 -12.261 -29.181 1.00 95.50 219 LEU A C 1
ATOM 1692 O O . LEU A 1 219 ? 18.677 -13.098 -30.086 1.00 95.50 219 LEU A O 1
ATOM 1696 N N . ASP A 1 220 ? 19.801 -11.785 -28.653 1.00 94.81 220 ASP A N 1
ATOM 1697 C CA . ASP A 1 220 ? 21.137 -12.206 -29.092 1.00 94.81 220 ASP A CA 1
ATOM 1698 C C . ASP A 1 220 ? 21.645 -13.490 -28.405 1.00 94.81 220 ASP A C 1
ATOM 1700 O O . ASP A 1 220 ? 22.711 -14.010 -28.743 1.00 94.81 220 ASP A O 1
ATOM 1704 N N . GLY A 1 221 ? 20.851 -14.044 -27.483 1.00 91.88 221 GLY A N 1
ATOM 1705 C CA . GLY A 1 221 ? 21.159 -15.267 -26.749 1.00 91.88 221 GLY A CA 1
ATOM 1706 C C . GLY A 1 221 ? 21.779 -15.029 -25.374 1.00 91.88 221 GLY A C 1
ATOM 1707 O O . GLY A 1 221 ? 21.785 -15.966 -24.567 1.00 91.88 221 GLY A O 1
ATOM 1708 N N . PHE A 1 222 ? 22.217 -13.808 -25.051 1.00 92.69 222 PHE A N 1
ATOM 1709 C CA . PHE A 1 222 ? 22.565 -13.440 -23.684 1.00 92.69 222 PHE A CA 1
ATOM 1710 C C . PHE A 1 222 ? 21.282 -13.221 -22.871 1.00 92.69 222 PHE A C 1
ATOM 1712 O O . PHE A 1 222 ? 20.386 -12.475 -23.238 1.00 92.69 222 PHE A O 1
ATOM 1719 N N . LYS A 1 223 ? 21.143 -13.945 -21.755 1.00 91.69 223 LYS A N 1
ATOM 1720 C CA . LYS A 1 223 ? 19.888 -13.981 -20.975 1.00 91.69 223 LYS A CA 1
ATOM 1721 C C . LYS A 1 223 ? 19.878 -13.054 -19.764 1.00 91.69 223 LYS A C 1
ATOM 1723 O O . LYS A 1 223 ? 18.984 -13.179 -18.936 1.00 91.69 223 LYS A O 1
ATOM 1728 N N . LYS A 1 224 ? 20.901 -12.213 -19.604 1.00 95.56 224 LYS A N 1
ATOM 1729 C CA . LYS A 1 224 ? 21.094 -11.390 -18.403 1.00 95.56 224 LYS A CA 1
ATOM 1730 C C . LYS A 1 224 ? 21.252 -9.909 -18.711 1.00 95.56 224 LYS A C 1
ATOM 1732 O O . LYS A 1 224 ? 21.819 -9.216 -17.879 1.00 95.56 224 LYS A O 1
ATOM 1737 N N . ASP A 1 225 ? 20.781 -9.428 -19.857 1.00 98.12 225 ASP A N 1
ATOM 1738 C CA . ASP A 1 225 ? 20.665 -7.991 -20.105 1.00 98.12 225 ASP A CA 1
ATOM 1739 C C . ASP A 1 225 ? 19.830 -7.332 -19.010 1.00 98.12 225 ASP A C 1
ATOM 1741 O O . ASP A 1 225 ? 18.976 -7.974 -18.402 1.00 98.12 225 ASP A O 1
ATOM 1745 N N . LEU A 1 226 ? 20.081 -6.054 -18.755 1.00 98.25 226 LEU A N 1
ATOM 1746 C CA . LEU A 1 226 ? 19.518 -5.333 -17.624 1.00 98.25 226 LEU A CA 1
ATOM 1747 C C . LEU A 1 226 ? 18.666 -4.168 -18.109 1.00 98.25 226 LEU A C 1
ATOM 1749 O O . LEU A 1 226 ? 19.075 -3.398 -18.976 1.00 98.25 226 LEU A O 1
ATOM 1753 N N . LEU A 1 227 ? 17.508 -4.008 -17.484 1.00 98.38 227 LEU A N 1
ATOM 1754 C CA . LEU A 1 227 ? 16.721 -2.785 -17.512 1.00 98.38 227 LEU A CA 1
ATOM 1755 C C . LEU A 1 227 ? 16.794 -2.170 -16.120 1.00 98.38 227 LEU A C 1
ATOM 1757 O O . LEU A 1 227 ? 16.336 -2.787 -15.161 1.00 98.38 227 LEU A O 1
ATOM 1761 N N . PHE A 1 228 ? 17.354 -0.969 -16.012 1.00 98.19 228 PHE A N 1
ATOM 1762 C CA . PHE A 1 228 ? 17.368 -0.187 -14.778 1.00 98.19 228 PHE A CA 1
ATOM 1763 C C . PHE A 1 228 ? 16.424 0.996 -14.885 1.00 98.19 228 PHE A C 1
ATOM 1765 O O . PHE A 1 228 ? 16.418 1.687 -15.900 1.00 98.19 228 PHE A O 1
ATOM 1772 N N . ILE A 1 229 ? 15.706 1.273 -13.800 1.00 97.69 229 ILE A N 1
ATOM 1773 C CA . ILE A 1 229 ? 15.197 2.608 -13.504 1.00 97.69 229 ILE A CA 1
ATOM 1774 C C . ILE A 1 229 ? 16.030 3.145 -12.349 1.00 97.69 229 ILE A C 1
ATOM 1776 O O . ILE A 1 229 ? 16.044 2.575 -11.260 1.00 97.69 229 ILE A O 1
ATOM 1780 N N . LEU A 1 230 ? 16.751 4.223 -12.609 1.00 97.31 230 LEU A N 1
ATOM 1781 C CA . LEU A 1 230 ? 17.567 4.940 -11.647 1.00 97.31 230 LEU A CA 1
ATOM 1782 C C . LEU A 1 230 ? 16.860 6.239 -11.275 1.00 97.31 230 LEU A C 1
ATOM 1784 O O . LEU A 1 230 ? 16.193 6.836 -12.118 1.00 97.31 230 LEU A O 1
ATOM 1788 N N . TYR A 1 231 ? 17.037 6.700 -10.044 1.00 95.38 231 TYR A N 1
ATOM 1789 C CA . TYR A 1 231 ? 16.494 7.980 -9.606 1.00 95.38 231 TYR A CA 1
ATOM 1790 C C . TYR A 1 231 ? 17.452 8.731 -8.680 1.00 95.38 231 TYR A C 1
ATOM 1792 O O . TYR A 1 231 ? 18.307 8.135 -8.015 1.00 95.38 231 TYR A O 1
ATOM 1800 N N . ASN A 1 232 ? 17.287 10.045 -8.646 1.00 93.50 232 ASN A N 1
ATOM 1801 C CA . ASN A 1 232 ? 17.812 10.942 -7.624 1.00 93.50 232 ASN A CA 1
ATOM 1802 C C . ASN A 1 232 ? 16.695 11.920 -7.208 1.00 93.50 232 ASN A C 1
ATOM 1804 O O . ASN A 1 232 ? 15.523 11.650 -7.464 1.00 93.50 232 ASN A O 1
ATOM 1808 N N . GLU A 1 233 ? 17.040 13.018 -6.537 1.00 84.88 233 GLU A N 1
ATOM 1809 C CA . GLU A 1 233 ? 16.054 13.992 -6.046 1.00 84.88 233 GLU A CA 1
ATOM 1810 C C . GLU A 1 233 ? 15.276 14.682 -7.181 1.00 84.88 233 GLU A C 1
ATOM 1812 O O . GLU A 1 233 ? 14.091 14.956 -7.020 1.00 84.88 233 GLU A O 1
ATOM 1817 N N . ASP A 1 234 ? 15.902 14.875 -8.345 1.00 88.50 234 ASP A N 1
ATOM 1818 C CA . ASP A 1 234 ? 15.363 15.727 -9.412 1.00 88.50 234 ASP A CA 1
ATOM 1819 C C . ASP A 1 234 ? 14.908 14.955 -10.658 1.00 88.50 234 ASP A C 1
ATOM 1821 O O . ASP A 1 234 ? 14.238 15.504 -11.532 1.00 88.50 234 ASP A O 1
ATOM 1825 N N . SER A 1 235 ? 15.322 13.695 -10.812 1.00 92.19 235 SER A N 1
ATOM 1826 C CA . SER A 1 235 ? 15.217 13.012 -12.102 1.00 92.19 235 SER A CA 1
ATOM 1827 C C . SER A 1 235 ? 15.150 11.492 -12.003 1.00 92.19 235 SER A C 1
ATOM 1829 O O . SER A 1 235 ? 15.664 10.869 -11.072 1.00 92.19 235 SER A O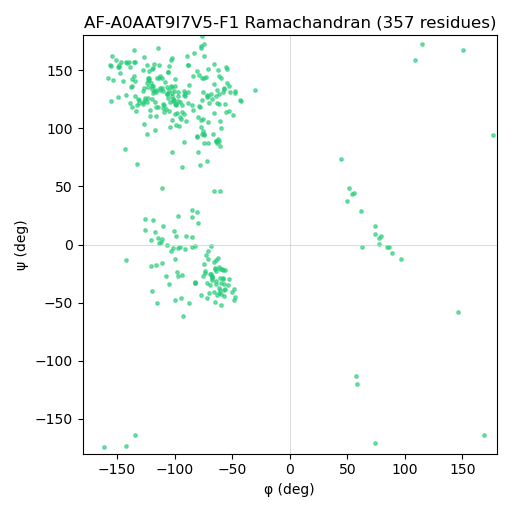 1
ATOM 1831 N N . CYS A 1 236 ? 14.527 10.894 -13.019 1.00 94.50 236 CYS A N 1
ATOM 1832 C CA . CYS A 1 236 ? 14.590 9.465 -13.291 1.00 94.50 236 CYS A CA 1
ATOM 1833 C C . CYS A 1 236 ? 15.352 9.211 -14.591 1.00 94.50 236 CYS A C 1
ATOM 1835 O O . CYS A 1 236 ? 15.263 9.968 -15.555 1.00 94.50 236 CYS A O 1
ATOM 1837 N N . HIS A 1 237 ? 16.095 8.113 -14.618 1.00 95.44 237 HIS A N 1
ATOM 1838 C CA . HIS A 1 237 ? 16.895 7.703 -15.757 1.00 95.44 237 HIS A CA 1
ATOM 1839 C C . HIS A 1 237 ? 16.735 6.208 -15.969 1.00 95.44 237 HIS A C 1
ATOM 1841 O O . HIS A 1 237 ? 17.078 5.395 -15.113 1.00 95.44 237 HIS A O 1
ATOM 1847 N N . ILE A 1 238 ? 16.215 5.842 -17.130 1.00 97.75 238 ILE A N 1
ATOM 1848 C CA . ILE A 1 238 ? 16.035 4.456 -17.525 1.00 97.75 238 ILE A CA 1
ATOM 1849 C C . ILE A 1 238 ? 17.222 4.053 -18.395 1.00 97.75 238 ILE A C 1
ATOM 1851 O O . ILE A 1 238 ? 17.565 4.776 -19.331 1.00 97.75 238 ILE A O 1
ATOM 1855 N N . GLN A 1 239 ? 17.841 2.911 -18.105 1.00 98.25 239 GLN A N 1
ATOM 1856 C CA . GLN A 1 239 ? 18.983 2.392 -18.857 1.00 98.25 239 GLN A CA 1
ATOM 1857 C C . GLN A 1 239 ? 18.734 0.954 -19.304 1.00 98.25 239 GLN A C 1
ATOM 1859 O O . GLN A 1 239 ? 18.366 0.103 -18.496 1.00 98.25 239 GLN A O 1
ATOM 1864 N N . LEU A 1 240 ? 18.993 0.682 -20.583 1.00 98.44 240 LEU A N 1
ATOM 1865 C CA . LEU A 1 240 ? 19.097 -0.667 -21.131 1.00 98.44 240 LEU A CA 1
ATOM 1866 C C . LEU A 1 240 ? 20.578 -1.028 -21.219 1.00 98.44 240 LEU A C 1
ATOM 1868 O O . LEU A 1 240 ? 21.332 -0.346 -21.918 1.00 98.44 240 LEU A O 1
ATOM 1872 N N . LEU A 1 241 ? 21.009 -2.084 -20.535 1.00 98.44 241 LEU A N 1
ATOM 1873 C CA . LEU A 1 241 ? 22.385 -2.566 -20.576 1.00 98.44 241 LEU A CA 1
ATOM 1874 C C . LEU A 1 241 ? 22.443 -3.975 -21.161 1.00 98.44 241 LEU A C 1
ATOM 1876 O O . LEU A 1 241 ? 21.848 -4.897 -20.616 1.00 98.44 241 LEU A O 1
ATOM 1880 N N . LEU A 1 242 ? 23.212 -4.154 -22.231 1.00 98.12 242 LEU A N 1
ATOM 1881 C CA . LEU A 1 242 ? 23.404 -5.454 -22.870 1.00 98.12 242 LEU A CA 1
ATOM 1882 C C . LEU A 1 242 ? 24.618 -6.168 -22.295 1.00 98.12 242 LEU A C 1
ATOM 1884 O O . LEU A 1 242 ? 25.712 -5.589 -22.209 1.00 98.12 242 LEU A O 1
ATOM 1888 N N . GLN A 1 243 ? 24.444 -7.437 -21.949 1.00 97.94 243 GLN A N 1
ATOM 1889 C CA . GLN A 1 243 ? 25.537 -8.294 -21.530 1.00 97.94 243 GLN A CA 1
ATOM 1890 C C . GLN A 1 243 ? 26.509 -8.516 -22.699 1.00 97.94 243 GLN A C 1
ATOM 1892 O O . GLN A 1 243 ? 26.134 -8.693 -23.851 1.00 97.94 243 GLN A O 1
ATOM 1897 N N . GLN A 1 244 ? 27.801 -8.473 -22.400 1.00 96.38 244 GLN A N 1
ATOM 1898 C CA . GLN A 1 244 ? 28.882 -8.736 -23.340 1.00 96.38 244 GLN A CA 1
ATOM 1899 C C . GLN A 1 244 ? 29.439 -10.147 -23.105 1.00 96.38 244 GLN A C 1
ATOM 1901 O O . GLN A 1 244 ? 29.317 -10.698 -22.010 1.00 96.38 244 GLN A O 1
ATOM 1906 N N . GLY A 1 245 ? 30.139 -10.715 -24.092 1.00 94.56 245 GLY A N 1
ATOM 1907 C CA . GLY A 1 245 ? 30.682 -12.082 -24.002 1.00 94.56 245 GLY A CA 1
ATOM 1908 C C . GLY A 1 245 ? 31.657 -12.327 -22.836 1.00 94.56 245 GLY A C 1
ATOM 1909 O O . GLY A 1 245 ? 31.827 -13.460 -22.402 1.00 94.56 245 GLY A O 1
ATOM 1910 N N . ASN A 1 246 ? 32.262 -11.272 -22.280 1.00 94.94 246 ASN A N 1
ATOM 1911 C CA . ASN A 1 246 ? 33.116 -11.328 -21.084 1.00 94.94 246 ASN A CA 1
ATOM 1912 C C . ASN A 1 246 ? 32.344 -11.140 -19.757 1.00 94.94 246 ASN A C 1
ATOM 1914 O O . ASN A 1 246 ? 32.958 -10.955 -18.708 1.00 94.94 246 ASN A O 1
ATOM 1918 N N . GLY A 1 247 ? 31.010 -11.107 -19.799 1.00 93.44 247 GLY A N 1
ATOM 1919 C CA . GLY A 1 247 ? 30.136 -10.879 -18.649 1.00 93.44 247 GLY A CA 1
ATOM 1920 C C . GLY A 1 247 ? 30.032 -9.422 -18.182 1.00 93.44 247 GLY A C 1
ATOM 1921 O O . GLY A 1 247 ? 29.321 -9.155 -17.213 1.00 93.44 247 GLY A O 1
ATOM 1922 N N . SER A 1 248 ? 30.720 -8.479 -18.837 1.00 96.19 248 SER A N 1
ATOM 1923 C CA . SER A 1 248 ? 30.501 -7.045 -18.620 1.00 96.19 248 SER A CA 1
ATOM 1924 C C . SER A 1 248 ? 29.202 -6.579 -19.280 1.00 96.19 248 SER A C 1
ATOM 1926 O O . SER A 1 248 ? 28.567 -7.332 -20.012 1.00 96.19 248 SER A O 1
ATOM 1928 N N . TYR A 1 249 ? 28.810 -5.337 -19.022 1.00 98.12 249 TYR A N 1
ATOM 1929 C CA . TYR A 1 249 ? 27.616 -4.730 -19.591 1.00 98.12 249 TYR A CA 1
ATOM 1930 C C . TYR A 1 249 ? 27.976 -3.462 -20.349 1.00 98.12 249 TYR A C 1
ATOM 1932 O O . TYR A 1 249 ? 28.851 -2.705 -19.917 1.00 98.12 249 TYR A O 1
ATOM 1940 N N . LYS A 1 250 ? 27.278 -3.228 -21.459 1.00 97.12 250 LYS A N 1
ATOM 1941 C CA . LYS A 1 250 ? 27.355 -2.003 -22.253 1.00 97.12 250 LYS A CA 1
ATOM 1942 C C . LYS A 1 250 ? 25.985 -1.339 -22.269 1.00 97.12 250 LYS A C 1
ATOM 1944 O O . LYS A 1 250 ? 24.999 -1.994 -22.590 1.00 97.12 250 LYS A O 1
ATOM 1949 N N . VAL A 1 251 ? 25.930 -0.042 -21.976 1.00 97.31 251 VAL A N 1
ATOM 1950 C CA . VAL A 1 251 ? 24.702 0.745 -22.147 1.00 97.31 251 VAL A CA 1
ATOM 1951 C C . VAL A 1 251 ? 24.335 0.761 -23.632 1.00 97.31 251 VAL A C 1
ATOM 1953 O O . VAL A 1 251 ? 25.147 1.162 -24.469 1.00 97.31 251 VAL A O 1
ATOM 1956 N N . ALA A 1 252 ? 23.138 0.282 -23.952 1.00 97.19 252 ALA A N 1
ATOM 1957 C CA . ALA A 1 252 ? 22.600 0.259 -25.305 1.00 97.19 252 ALA A CA 1
ATOM 1958 C C . ALA A 1 252 ? 21.729 1.478 -25.589 1.00 97.19 252 ALA A C 1
ATOM 1960 O O . ALA A 1 252 ? 21.903 2.102 -26.630 1.00 97.19 252 ALA A O 1
ATOM 1961 N N . GLN A 1 253 ? 20.827 1.826 -24.668 1.00 97.25 253 GLN A N 1
ATOM 1962 C CA . GLN A 1 253 ? 19.968 3.003 -24.771 1.00 97.25 253 GLN A CA 1
ATOM 1963 C C . GLN A 1 253 ? 19.605 3.547 -23.400 1.00 97.25 253 GLN A C 1
ATOM 1965 O O . GLN A 1 253 ? 19.622 2.824 -22.399 1.00 97.25 253 GLN A O 1
ATOM 1970 N N . THR A 1 254 ? 19.224 4.818 -23.384 1.00 97.19 254 THR A N 1
ATOM 1971 C CA . THR A 1 254 ? 18.752 5.510 -22.196 1.00 97.19 254 THR A CA 1
ATOM 1972 C C . THR A 1 254 ? 17.502 6.327 -22.492 1.00 97.19 254 THR A C 1
ATOM 1974 O O . THR A 1 254 ? 17.249 6.701 -23.635 1.00 97.19 254 THR A O 1
ATOM 1977 N N . ASN A 1 255 ? 16.715 6.604 -21.456 1.00 96.50 255 ASN A N 1
ATOM 1978 C CA . ASN A 1 255 ? 15.617 7.561 -21.517 1.00 96.50 255 ASN A CA 1
ATOM 1979 C C . ASN A 1 255 ? 15.538 8.333 -20.190 1.00 96.50 255 ASN A C 1
ATOM 1981 O O . ASN A 1 255 ? 15.525 7.729 -19.117 1.00 96.50 255 ASN A O 1
ATOM 1985 N N . THR A 1 256 ? 15.503 9.663 -20.271 1.00 94.12 256 THR A N 1
ATOM 1986 C CA . THR A 1 256 ? 15.429 10.581 -19.118 1.00 94.12 256 THR A CA 1
ATOM 1987 C C . THR A 1 256 ? 14.118 11.367 -19.045 1.00 94.12 256 THR A C 1
ATOM 1989 O O . THR A 1 256 ? 13.961 12.198 -18.158 1.00 94.12 256 THR A O 1
ATOM 1992 N N . GLN A 1 257 ? 13.191 11.138 -19.978 1.00 90.94 257 GLN A N 1
ATOM 1993 C CA . GLN A 1 257 ? 11.968 11.932 -20.153 1.00 90.94 257 GLN A CA 1
ATOM 1994 C C . GLN A 1 257 ? 10.683 11.135 -19.899 1.00 90.94 257 GLN A C 1
ATOM 1996 O O . GLN A 1 257 ? 9.630 11.723 -19.675 1.00 90.94 257 GLN A O 1
ATOM 2001 N N . LEU A 1 258 ? 10.741 9.802 -19.918 1.00 90.31 258 LEU A N 1
ATOM 2002 C CA . LEU A 1 258 ? 9.562 8.945 -19.804 1.00 90.31 258 LEU A CA 1
ATOM 2003 C C . LEU A 1 258 ? 8.938 8.985 -18.403 1.00 90.31 258 LEU A C 1
ATOM 2005 O O . LEU A 1 258 ? 7.719 8.898 -18.271 1.00 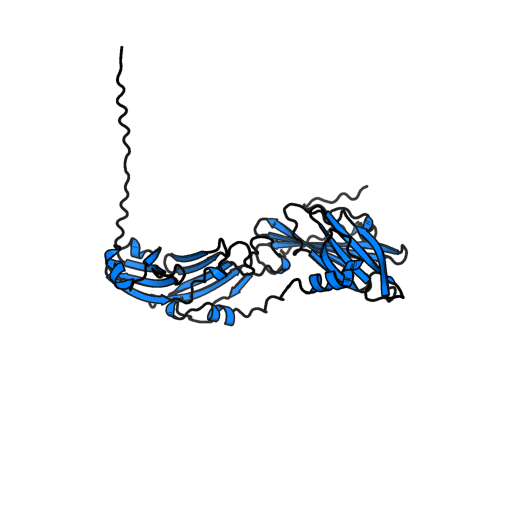90.31 258 LEU A O 1
ATOM 2009 N N . ILE A 1 259 ? 9.768 9.115 -17.366 1.00 90.50 259 ILE A N 1
ATOM 2010 C CA . ILE A 1 259 ? 9.339 9.257 -15.973 1.00 90.50 259 ILE A CA 1
ATOM 2011 C C . ILE A 1 259 ? 9.897 10.577 -15.460 1.00 90.50 259 ILE A C 1
ATOM 2013 O O . ILE A 1 259 ? 11.110 10.733 -15.347 1.00 90.50 259 ILE A O 1
ATOM 2017 N N . ILE A 1 260 ? 9.008 11.508 -15.129 1.00 85.56 260 ILE A N 1
ATOM 2018 C CA . ILE A 1 260 ? 9.372 12.799 -14.545 1.00 85.56 260 ILE A CA 1
ATOM 2019 C C . ILE A 1 260 ? 8.916 12.786 -13.085 1.00 85.56 260 ILE A C 1
ATOM 2021 O O . ILE A 1 260 ? 7.706 12.706 -12.843 1.00 85.56 260 ILE A O 1
ATOM 2025 N N . PRO A 1 261 ? 9.845 12.822 -12.111 1.00 85.38 261 PRO A N 1
ATOM 2026 C CA . PRO A 1 261 ? 9.484 12.977 -10.712 1.00 85.38 261 PRO A CA 1
ATOM 2027 C C . PRO A 1 261 ? 8.661 14.251 -10.493 1.00 85.38 261 PRO A C 1
ATOM 2029 O O . PRO A 1 261 ? 8.978 15.316 -11.017 1.00 85.38 261 PRO A O 1
ATOM 2032 N N . ASN A 1 262 ? 7.585 14.132 -9.727 1.00 82.88 262 ASN A N 1
ATOM 2033 C CA . ASN A 1 262 ? 6.743 15.237 -9.284 1.00 82.88 262 ASN A CA 1
ATOM 2034 C C . ASN A 1 262 ? 6.297 14.964 -7.838 1.00 82.88 262 ASN A C 1
ATOM 2036 O O . ASN A 1 262 ? 6.734 13.990 -7.228 1.00 82.88 262 ASN A O 1
ATOM 2040 N N . GLU A 1 263 ? 5.404 15.782 -7.291 1.00 78.56 263 GLU A N 1
ATOM 2041 C CA . GLU A 1 263 ? 4.901 15.618 -5.916 1.00 78.56 263 GLU A CA 1
ATOM 2042 C C . GLU A 1 263 ? 4.225 14.262 -5.638 1.00 78.56 263 GLU A C 1
ATOM 2044 O O . GLU A 1 263 ? 4.180 13.818 -4.496 1.00 78.56 263 GLU A O 1
ATOM 2049 N N . THR A 1 264 ? 3.745 13.574 -6.679 1.00 77.19 264 THR A N 1
ATOM 2050 C CA . THR A 1 264 ? 3.123 12.241 -6.589 1.00 77.19 264 THR A CA 1
ATOM 2051 C C . THR A 1 264 ? 4.105 11.098 -6.862 1.00 77.19 264 THR A C 1
ATOM 2053 O O . THR A 1 264 ? 3.725 9.924 -6.819 1.00 77.19 264 THR A O 1
ATOM 2056 N N . PHE A 1 265 ? 5.365 11.409 -7.186 1.00 84.12 265 PHE A N 1
ATOM 2057 C CA . PHE A 1 265 ? 6.359 10.400 -7.519 1.00 84.12 265 PHE A CA 1
ATOM 2058 C C . PHE A 1 265 ? 6.714 9.564 -6.298 1.00 84.12 265 PHE A C 1
ATOM 2060 O O . PHE A 1 265 ? 7.101 10.068 -5.246 1.00 84.12 265 PHE A O 1
ATOM 2067 N N . ASN A 1 266 ? 6.651 8.251 -6.483 1.00 85.69 266 ASN A N 1
ATOM 2068 C CA . ASN A 1 266 ? 7.053 7.299 -5.476 1.00 85.69 266 ASN A CA 1
ATOM 2069 C C . ASN A 1 266 ? 7.829 6.158 -6.128 1.00 85.69 266 ASN A C 1
ATOM 2071 O O . ASN A 1 266 ? 7.310 5.441 -6.984 1.00 85.69 266 ASN A O 1
ATOM 2075 N N . VAL A 1 267 ? 9.065 5.975 -5.674 1.00 86.50 267 VAL A N 1
ATOM 2076 C CA . VAL A 1 267 ? 9.975 4.931 -6.147 1.00 86.50 267 VAL A CA 1
ATOM 2077 C C . VAL A 1 267 ? 9.395 3.519 -5.992 1.00 86.50 267 VAL A C 1
ATOM 2079 O O . VAL A 1 267 ? 9.596 2.676 -6.861 1.00 86.50 267 VAL A O 1
ATOM 2082 N N . ASN A 1 268 ? 8.603 3.279 -4.942 1.00 83.19 268 ASN A N 1
ATOM 2083 C CA . ASN A 1 268 ? 7.975 1.985 -4.666 1.00 83.19 268 ASN A CA 1
ATOM 2084 C C . ASN A 1 268 ? 6.855 1.651 -5.662 1.00 83.19 268 ASN A C 1
ATOM 2086 O O . ASN A 1 268 ? 6.394 0.516 -5.717 1.00 83.19 268 ASN A O 1
ATOM 2090 N N . ASN A 1 269 ? 6.423 2.629 -6.463 1.00 89.62 269 ASN A N 1
ATOM 2091 C CA . ASN A 1 269 ? 5.373 2.473 -7.462 1.00 89.62 269 ASN A CA 1
ATOM 2092 C C . ASN A 1 269 ? 5.924 2.225 -8.865 1.00 89.62 269 ASN A C 1
ATOM 2094 O O . ASN A 1 269 ? 5.230 2.470 -9.853 1.00 89.62 269 ASN A O 1
ATOM 2098 N N . LEU A 1 270 ? 7.145 1.694 -8.951 1.00 92.44 270 LEU A N 1
ATOM 2099 C CA . LEU A 1 270 ? 7.798 1.314 -10.194 1.00 92.44 270 LEU A CA 1
ATOM 2100 C C . LEU A 1 270 ? 8.121 -0.177 -10.208 1.00 92.44 270 LEU A C 1
ATOM 2102 O O . LEU A 1 270 ? 8.693 -0.717 -9.264 1.00 92.44 270 LEU A O 1
ATOM 2106 N N . LYS A 1 271 ? 7.800 -0.838 -11.320 1.00 94.06 271 LYS A N 1
ATOM 2107 C CA . LYS A 1 271 ? 8.257 -2.197 -11.621 1.00 94.06 271 LYS A CA 1
ATOM 2108 C C . LYS A 1 271 ? 8.723 -2.285 -13.060 1.00 94.06 271 LYS A C 1
ATOM 2110 O O . LYS A 1 271 ? 8.336 -1.502 -13.924 1.00 94.06 271 LYS A O 1
ATOM 2115 N N . THR A 1 272 ? 9.571 -3.264 -13.316 1.00 96.19 272 THR A N 1
ATOM 2116 C CA . THR A 1 272 ? 10.096 -3.545 -14.648 1.00 96.19 272 THR A CA 1
ATOM 2117 C C . THR A 1 272 ? 10.048 -5.032 -14.917 1.00 96.19 272 THR A C 1
ATOM 2119 O O . THR A 1 272 ? 10.276 -5.836 -14.016 1.00 96.19 272 THR A O 1
ATOM 2122 N N . VAL A 1 273 ? 9.783 -5.402 -16.166 1.00 96.56 273 VAL A N 1
ATOM 2123 C CA . VAL A 1 273 ? 9.719 -6.797 -16.610 1.00 96.56 273 VAL A CA 1
ATOM 2124 C C . VAL A 1 273 ? 10.433 -6.918 -17.947 1.00 96.56 273 VAL A C 1
ATOM 2126 O O . VAL A 1 273 ? 10.200 -6.095 -18.828 1.00 96.56 273 VAL A O 1
ATOM 2129 N N . ILE A 1 274 ? 11.246 -7.959 -18.129 1.00 97.06 274 ILE A N 1
ATOM 2130 C CA . ILE A 1 274 ? 11.796 -8.352 -19.433 1.00 97.06 274 ILE A CA 1
ATOM 2131 C C . ILE A 1 274 ? 11.260 -9.737 -19.784 1.00 97.06 274 ILE A C 1
ATOM 2133 O O . ILE A 1 274 ? 11.300 -10.660 -18.971 1.00 97.06 274 ILE A O 1
ATOM 2137 N N . LYS A 1 275 ? 10.738 -9.900 -21.002 1.00 94.94 275 LYS A N 1
ATOM 2138 C CA . LYS A 1 275 ? 10.241 -11.184 -21.500 1.00 94.94 275 LYS A CA 1
ATOM 2139 C C . LYS A 1 275 ? 10.271 -11.232 -23.022 1.00 94.94 275 LYS A C 1
ATOM 2141 O O . LYS A 1 275 ? 9.616 -10.435 -23.679 1.00 94.94 275 LYS A O 1
ATOM 2146 N N . ASN A 1 276 ? 10.952 -12.231 -23.583 1.00 91.69 276 ASN A N 1
ATOM 2147 C CA . ASN A 1 276 ? 10.933 -12.547 -25.019 1.00 91.69 276 ASN A CA 1
ATOM 2148 C C . ASN A 1 276 ? 11.284 -11.356 -25.941 1.00 91.69 276 ASN A C 1
ATOM 2150 O O . ASN A 1 276 ? 10.607 -11.149 -26.948 1.00 91.69 276 ASN A O 1
ATOM 2154 N N . GLY A 1 277 ? 12.306 -10.559 -25.603 1.00 92.25 277 GLY A N 1
ATOM 2155 C CA . GLY A 1 277 ? 12.690 -9.374 -26.387 1.00 92.25 277 GLY A CA 1
ATOM 2156 C C . GLY A 1 277 ? 11.742 -8.179 -26.230 1.00 92.25 277 GLY A C 1
ATOM 2157 O O . GLY A 1 277 ? 11.844 -7.193 -26.964 1.00 92.25 277 GLY A O 1
ATOM 2158 N N . TYR A 1 278 ? 10.804 -8.269 -25.284 1.00 96.00 278 TYR A N 1
ATOM 2159 C CA . TYR A 1 278 ? 10.009 -7.152 -24.804 1.00 96.00 278 TYR A CA 1
ATOM 2160 C C . TYR A 1 278 ? 10.501 -6.736 -23.431 1.00 96.00 278 TYR A C 1
ATOM 2162 O O . TYR A 1 278 ? 10.886 -7.583 -22.620 1.00 96.00 278 TYR A O 1
ATOM 2170 N N . PHE A 1 279 ? 10.385 -5.450 -23.135 1.00 97.75 279 PHE A N 1
ATOM 2171 C CA . PHE A 1 279 ? 10.408 -4.986 -21.760 1.00 97.75 279 PHE A CA 1
ATOM 2172 C C . PHE A 1 279 ? 9.195 -4.115 -21.471 1.00 97.75 279 PHE A C 1
ATOM 2174 O O . PHE A 1 279 ? 8.653 -3.475 -22.369 1.00 97.75 279 PHE A O 1
ATOM 2181 N N . THR A 1 280 ? 8.745 -4.123 -20.223 1.00 96.75 280 THR A N 1
ATOM 2182 C CA . THR A 1 280 ? 7.652 -3.280 -19.744 1.00 96.75 280 THR A CA 1
ATOM 2183 C C . THR A 1 280 ? 8.110 -2.506 -18.527 1.00 96.75 280 THR A C 1
ATOM 2185 O O . THR A 1 280 ? 8.733 -3.073 -17.630 1.00 96.75 280 THR A O 1
ATOM 2188 N N . ILE A 1 281 ? 7.789 -1.220 -18.520 1.00 96.19 281 ILE A N 1
ATOM 2189 C CA . ILE A 1 281 ? 7.861 -0.358 -17.348 1.00 96.19 281 ILE A CA 1
ATOM 2190 C C . ILE A 1 281 ? 6.439 -0.219 -16.821 1.00 96.19 281 ILE A C 1
ATOM 2192 O O . ILE A 1 281 ? 5.537 0.181 -17.558 1.00 96.19 281 ILE A O 1
ATOM 2196 N N . GLU A 1 282 ? 6.253 -0.576 -15.561 1.00 94.75 282 GLU A N 1
ATOM 2197 C CA . GLU A 1 282 ? 4.997 -0.445 -14.845 1.00 94.75 282 GLU A CA 1
ATOM 2198 C C . GLU A 1 282 ? 5.103 0.694 -13.842 1.00 94.75 282 GLU A C 1
ATOM 2200 O O . GLU A 1 282 ? 6.034 0.730 -13.035 1.00 94.75 282 GLU A O 1
ATOM 2205 N N . GLN A 1 283 ? 4.134 1.601 -13.876 1.00 92.12 283 GLN A N 1
ATOM 2206 C CA . GLN A 1 283 ? 4.072 2.733 -12.964 1.00 92.12 283 GLN A CA 1
ATOM 2207 C C . GLN A 1 283 ? 2.672 2.849 -12.370 1.00 92.12 283 GLN A C 1
ATOM 2209 O O . GLN A 1 283 ? 1.696 2.949 -13.113 1.00 92.12 283 GLN A O 1
ATOM 2214 N N . ARG A 1 284 ? 2.567 2.874 -11.040 1.00 89.62 284 ARG A N 1
ATOM 2215 C CA . ARG A 1 284 ? 1.325 3.243 -10.350 1.00 89.62 284 ARG A CA 1
ATOM 2216 C C . ARG A 1 284 ? 1.377 4.711 -9.935 1.00 89.62 284 ARG A C 1
ATOM 2218 O O . ARG A 1 284 ? 2.342 5.143 -9.315 1.00 89.62 284 ARG A O 1
ATOM 2225 N N . ILE A 1 285 ? 0.359 5.484 -10.292 1.00 86.88 285 ILE A N 1
ATOM 2226 C CA . ILE A 1 285 ? 0.297 6.923 -10.008 1.00 86.88 285 ILE A CA 1
ATOM 2227 C C . ILE A 1 285 ? -1.022 7.219 -9.313 1.00 86.88 285 ILE A C 1
ATOM 2229 O O . ILE A 1 285 ? -2.077 6.927 -9.873 1.00 86.88 285 ILE A O 1
ATOM 2233 N N . ALA A 1 286 ? -0.963 7.802 -8.118 1.00 84.94 286 ALA A N 1
ATOM 2234 C CA . ALA A 1 286 ? -2.155 8.275 -7.427 1.00 84.94 286 ALA A CA 1
ATOM 2235 C C . ALA A 1 286 ? -2.850 9.354 -8.273 1.00 84.94 286 ALA A C 1
ATOM 2237 O O . ALA A 1 286 ? -2.209 10.293 -8.745 1.00 84.94 286 ALA A O 1
ATOM 2238 N N . THR A 1 287 ? -4.155 9.204 -8.489 1.00 82.06 287 THR A N 1
ATOM 2239 C CA . THR A 1 287 ? -4.983 10.218 -9.161 1.00 82.06 287 THR A CA 1
ATOM 2240 C C . THR A 1 287 ? -5.731 11.089 -8.154 1.00 82.06 287 THR A C 1
ATOM 2242 O O . THR A 1 287 ? -6.099 12.213 -8.475 1.00 82.06 287 THR A O 1
ATOM 2245 N N . ASP A 1 288 ? -5.947 10.561 -6.948 1.00 81.94 288 ASP A N 1
ATOM 2246 C CA . ASP A 1 288 ? -6.442 11.239 -5.750 1.00 81.94 288 ASP A CA 1
ATOM 2247 C C . ASP A 1 288 ? -6.092 10.386 -4.513 1.00 81.94 288 ASP A C 1
ATOM 2249 O O . ASP A 1 288 ? -5.429 9.355 -4.637 1.00 81.94 288 ASP A O 1
ATOM 2253 N N . ASP A 1 289 ? -6.564 10.780 -3.327 1.00 72.06 289 ASP A N 1
ATOM 2254 C CA . ASP A 1 289 ? -6.308 10.091 -2.049 1.00 72.06 289 ASP A CA 1
ATOM 2255 C C . ASP A 1 289 ? -6.722 8.607 -2.039 1.00 72.06 289 ASP A C 1
ATOM 2257 O O . ASP A 1 289 ? -6.280 7.808 -1.207 1.00 72.06 289 ASP A O 1
ATOM 2261 N N . THR A 1 290 ? -7.635 8.221 -2.927 1.00 73.12 290 THR A N 1
ATOM 2262 C CA . THR A 1 290 ? -8.267 6.905 -2.929 1.00 73.12 290 THR A CA 1
ATOM 2263 C C . THR A 1 290 ? -8.052 6.111 -4.206 1.00 73.12 290 THR A C 1
ATOM 2265 O O . THR A 1 290 ? -8.216 4.896 -4.163 1.00 73.12 290 THR A O 1
ATOM 2268 N N . ASN A 1 291 ? -7.681 6.742 -5.311 1.00 84.38 291 ASN A N 1
ATOM 2269 C CA . ASN A 1 291 ? -7.641 6.114 -6.623 1.00 84.38 291 ASN A CA 1
ATOM 2270 C C . ASN A 1 291 ? -6.248 6.231 -7.249 1.00 84.38 291 ASN A C 1
ATOM 2272 O O . ASN A 1 291 ? -5.478 7.144 -6.948 1.00 84.38 291 ASN A O 1
ATOM 2276 N N . PHE A 1 292 ? -5.923 5.302 -8.144 1.00 87.00 292 PHE A N 1
ATOM 2277 C CA . PHE A 1 292 ? -4.657 5.322 -8.867 1.00 87.00 292 PHE A CA 1
ATOM 2278 C C . PHE A 1 292 ? -4.784 4.734 -10.268 1.00 87.00 292 PHE A C 1
ATOM 2280 O O . PHE A 1 292 ? -5.616 3.868 -10.533 1.00 87.00 292 PHE A O 1
ATOM 2287 N N . ASP A 1 293 ? -3.893 5.163 -11.151 1.00 88.94 293 ASP A N 1
ATOM 2288 C CA . ASP A 1 293 ? -3.707 4.581 -12.472 1.00 88.94 293 ASP A CA 1
ATOM 2289 C C . ASP A 1 293 ? -2.496 3.648 -12.462 1.00 88.94 293 ASP A C 1
ATOM 2291 O O . ASP A 1 293 ? -1.413 4.029 -12.016 1.00 88.94 293 ASP A O 1
ATOM 2295 N N . HIS A 1 294 ? -2.646 2.441 -13.003 1.00 90.94 294 HIS A N 1
ATOM 2296 C CA . HIS A 1 294 ? -1.545 1.533 -13.317 1.00 90.94 294 HIS A CA 1
ATOM 2297 C C . HIS A 1 294 ? -1.241 1.642 -14.812 1.00 90.94 294 HIS A C 1
ATOM 2299 O O . HIS A 1 294 ? -2.059 1.287 -15.660 1.00 90.94 294 HIS A O 1
ATOM 2305 N N . ARG A 1 295 ? -0.065 2.179 -15.133 1.00 90.12 295 ARG A N 1
ATOM 2306 C CA . ARG A 1 295 ? 0.415 2.418 -16.495 1.00 90.12 295 ARG A CA 1
ATOM 2307 C C . ARG A 1 295 ? 1.417 1.352 -16.898 1.00 90.12 295 ARG A C 1
ATOM 2309 O O . ARG A 1 295 ? 2.332 1.056 -16.132 1.00 90.12 295 ARG A O 1
ATOM 2316 N N . TYR A 1 296 ? 1.273 0.836 -18.111 1.00 92.00 296 TYR A N 1
ATOM 2317 C CA . TYR A 1 296 ? 2.159 -0.162 -18.696 1.00 92.00 296 TYR A CA 1
ATOM 2318 C C . TYR A 1 296 ? 2.752 0.390 -19.987 1.00 92.00 296 TYR A C 1
ATOM 2320 O O . TYR A 1 296 ? 2.044 0.520 -20.983 1.00 92.00 296 TYR A O 1
ATOM 2328 N N . SER A 1 297 ? 4.052 0.673 -19.992 1.00 92.38 297 SER A N 1
ATOM 2329 C CA . SER A 1 297 ? 4.796 1.079 -21.188 1.00 92.38 297 SER A CA 1
ATOM 2330 C C . SER A 1 297 ? 5.635 -0.097 -21.672 1.00 92.38 297 SER A C 1
ATOM 2332 O O . SER A 1 297 ? 6.688 -0.385 -21.101 1.00 92.38 297 SER A O 1
ATOM 2334 N N . THR A 1 298 ? 5.166 -0.802 -22.703 1.00 94.56 298 THR A N 1
ATOM 2335 C CA . THR A 1 298 ? 5.842 -1.981 -23.262 1.00 94.56 298 THR A CA 1
ATOM 2336 C C . THR A 1 298 ? 6.568 -1.629 -24.553 1.00 94.56 298 THR A C 1
ATOM 2338 O O . THR A 1 298 ? 5.972 -1.095 -25.488 1.00 94.56 298 THR A O 1
ATOM 2341 N N . PHE A 1 299 ? 7.831 -2.026 -24.650 1.00 95.50 299 PHE A N 1
ATOM 2342 C CA . PHE A 1 299 ? 8.680 -1.851 -25.822 1.00 95.50 299 PHE A CA 1
ATOM 2343 C C . PHE A 1 299 ? 9.128 -3.204 -26.353 1.00 95.50 299 PHE A C 1
ATOM 2345 O O . PHE A 1 299 ? 9.254 -4.167 -25.597 1.00 95.50 299 PHE A O 1
ATOM 2352 N N . LYS A 1 300 ? 9.381 -3.271 -27.658 1.00 95.94 300 LYS A N 1
ATOM 2353 C CA . LYS A 1 300 ? 9.883 -4.461 -28.343 1.00 95.94 300 LYS A CA 1
ATOM 2354 C C . LYS A 1 300 ? 11.167 -4.129 -29.082 1.00 95.94 300 LYS A C 1
ATOM 2356 O O . LYS A 1 300 ? 11.236 -3.089 -29.735 1.00 95.94 300 LYS A O 1
ATOM 2361 N N . PHE A 1 301 ? 12.137 -5.034 -29.037 1.00 96.50 301 PHE A N 1
ATOM 2362 C CA . PHE A 1 301 ? 13.302 -4.938 -29.903 1.00 96.50 301 PHE A CA 1
ATOM 2363 C C . PHE A 1 301 ? 12.932 -5.155 -31.377 1.00 96.50 301 PHE A C 1
ATOM 2365 O O . PHE A 1 301 ? 12.342 -6.169 -31.761 1.00 96.50 301 PHE A O 1
ATOM 2372 N N . ASP A 1 302 ? 13.300 -4.187 -32.200 1.00 93.81 302 ASP A N 1
ATOM 2373 C CA . ASP A 1 302 ? 13.273 -4.240 -33.649 1.00 93.81 302 ASP A CA 1
ATOM 2374 C C . ASP A 1 302 ? 14.652 -4.669 -34.158 1.00 93.81 302 ASP A C 1
ATOM 2376 O O . ASP A 1 302 ? 15.625 -3.911 -34.119 1.00 93.81 302 ASP A O 1
ATOM 2380 N N . THR A 1 303 ? 14.726 -5.902 -34.652 1.00 91.12 303 THR A N 1
ATOM 2381 C CA . THR A 1 303 ? 15.965 -6.511 -35.141 1.00 91.12 303 THR A CA 1
ATOM 2382 C C . THR A 1 303 ? 16.492 -5.849 -36.410 1.00 91.12 303 THR A C 1
ATOM 2384 O O . THR A 1 303 ? 17.704 -5.864 -36.630 1.00 91.12 303 THR A O 1
ATOM 2387 N N . ALA A 1 304 ? 15.620 -5.251 -37.231 1.00 92.06 304 ALA A N 1
ATOM 2388 C CA . ALA A 1 304 ? 16.021 -4.609 -38.478 1.00 92.06 304 ALA A CA 1
ATOM 2389 C C . ALA A 1 304 ? 16.785 -3.309 -38.201 1.00 92.06 304 ALA A C 1
ATOM 2391 O O . ALA A 1 304 ? 17.863 -3.089 -38.753 1.00 92.06 304 ALA A O 1
ATOM 2392 N N . ASN A 1 305 ? 16.253 -2.484 -37.296 1.00 92.31 305 ASN A N 1
ATOM 2393 C CA . ASN A 1 305 ? 16.825 -1.181 -36.956 1.00 92.31 305 ASN A CA 1
ATOM 2394 C C . ASN A 1 305 ? 17.710 -1.202 -35.700 1.00 92.31 305 ASN A C 1
ATOM 2396 O O . ASN A 1 305 ? 18.299 -0.179 -35.355 1.00 92.31 305 ASN A O 1
ATOM 2400 N N . LYS A 1 306 ? 17.818 -2.354 -35.024 1.00 93.06 306 LYS A N 1
ATOM 2401 C CA . LYS A 1 306 ? 18.551 -2.545 -33.760 1.00 93.06 306 LYS A CA 1
ATOM 2402 C C . LYS A 1 306 ? 18.150 -1.518 -32.695 1.00 93.06 306 LYS A C 1
ATOM 2404 O O . LYS A 1 306 ? 19.004 -0.883 -32.080 1.00 93.06 306 LYS A O 1
ATOM 2409 N N . ASN A 1 307 ? 16.844 -1.350 -32.503 1.00 94.94 307 ASN A N 1
ATOM 2410 C CA . ASN A 1 307 ? 16.258 -0.330 -31.631 1.00 94.94 307 ASN A CA 1
ATOM 2411 C C . ASN A 1 307 ? 15.070 -0.905 -30.843 1.00 94.94 307 ASN A C 1
ATOM 2413 O O . ASN A 1 307 ? 14.458 -1.870 -31.286 1.00 94.94 307 ASN A O 1
ATOM 2417 N N . TRP A 1 308 ? 14.708 -0.318 -29.703 1.00 96.19 308 TRP A N 1
ATOM 2418 C CA . TRP A 1 308 ? 13.502 -0.684 -28.962 1.00 96.19 308 TRP A CA 1
ATOM 2419 C C . TRP A 1 308 ? 12.397 0.306 -29.275 1.00 96.19 308 TRP A C 1
ATOM 2421 O O . TRP A 1 308 ? 12.542 1.506 -29.059 1.00 96.19 308 TRP A O 1
ATOM 2431 N N . LEU A 1 309 ? 11.287 -0.197 -29.798 1.00 93.69 309 LEU A N 1
ATOM 2432 C CA . LEU A 1 309 ? 10.167 0.625 -30.231 1.00 93.69 309 LEU A CA 1
ATOM 2433 C C . LEU A 1 309 ? 8.978 0.397 -29.307 1.00 93.69 309 LEU A C 1
ATOM 2435 O O . LEU A 1 309 ? 8.739 -0.731 -28.866 1.00 93.69 309 LEU A O 1
ATOM 2439 N N . LEU A 1 310 ? 8.224 1.459 -29.024 1.00 92.06 310 LEU A N 1
ATOM 2440 C CA . LEU A 1 310 ? 6.990 1.376 -28.255 1.00 92.06 310 LEU A CA 1
ATOM 2441 C C . LEU A 1 310 ? 6.060 0.378 -28.945 1.00 92.06 310 LEU A C 1
ATOM 2443 O O . LEU A 1 310 ? 5.715 0.526 -30.117 1.00 92.06 310 LEU A O 1
ATOM 2447 N N . HIS A 1 311 ? 5.688 -0.663 -28.216 1.00 90.56 311 HIS A N 1
ATOM 2448 C CA . HIS A 1 311 ? 4.840 -1.738 -28.702 1.00 90.56 311 HIS A CA 1
ATOM 2449 C C . HIS A 1 311 ? 3.422 -1.638 -28.158 1.00 90.56 311 HIS A C 1
ATOM 2451 O O . HIS A 1 311 ? 2.490 -2.030 -28.850 1.00 90.56 311 HIS A O 1
ATOM 2457 N N . ARG A 1 312 ? 3.267 -1.166 -26.919 1.00 88.81 312 ARG A N 1
ATOM 2458 C CA . ARG A 1 312 ? 1.969 -1.033 -26.265 1.00 88.81 312 ARG A CA 1
ATOM 2459 C C . ARG A 1 312 ? 2.037 -0.007 -25.143 1.00 88.81 312 ARG A C 1
ATOM 2461 O O . ARG A 1 312 ? 3.040 0.048 -24.433 1.00 88.81 312 ARG A O 1
ATOM 2468 N N . PHE A 1 313 ? 0.957 0.749 -24.976 1.00 87.44 313 PHE A N 1
ATOM 2469 C CA . PHE A 1 313 ? 0.726 1.562 -23.791 1.00 87.44 313 PHE A CA 1
ATOM 2470 C C . PHE A 1 313 ? -0.697 1.364 -23.267 1.00 87.44 313 PHE A C 1
ATOM 2472 O O . PHE A 1 313 ? -1.663 1.663 -23.974 1.00 87.44 313 PHE A O 1
ATOM 2479 N N . ASP A 1 314 ? -0.803 0.892 -22.027 1.00 87.00 314 ASP A N 1
ATOM 2480 C CA . ASP A 1 314 ? -2.077 0.620 -21.362 1.00 87.00 314 ASP A CA 1
ATOM 2481 C C . ASP A 1 314 ? -2.174 1.411 -20.053 1.00 87.00 314 ASP A C 1
ATOM 2483 O O . ASP A 1 314 ? -1.183 1.554 -19.334 1.00 87.00 314 ASP A O 1
ATOM 2487 N N . VAL A 1 315 ? -3.373 1.894 -19.729 1.00 88.19 315 VAL A N 1
ATOM 2488 C CA . VAL A 1 315 ? -3.701 2.501 -18.436 1.00 88.19 315 VAL A CA 1
ATOM 2489 C C . VAL A 1 315 ? -4.927 1.817 -17.858 1.00 88.19 315 VAL A C 1
ATOM 2491 O O . VAL A 1 315 ? -6.010 1.822 -18.448 1.00 88.19 315 VAL A O 1
ATOM 2494 N N . GLU A 1 316 ? -4.750 1.255 -16.673 1.00 89.44 316 GLU A N 1
ATOM 2495 C CA . GLU A 1 316 ? -5.799 0.640 -15.879 1.00 89.44 316 GLU A CA 1
ATOM 2496 C C . GLU A 1 316 ? -6.094 1.519 -14.666 1.00 89.44 316 GLU A C 1
ATOM 2498 O O . GLU A 1 316 ? -5.214 1.763 -13.846 1.00 89.44 316 GLU A O 1
ATOM 2503 N N . HIS A 1 317 ? -7.331 1.992 -14.537 1.00 88.38 317 HIS A N 1
ATOM 2504 C CA . HIS A 1 317 ? -7.729 2.812 -13.396 1.00 88.38 317 HIS A CA 1
ATOM 2505 C C . HIS A 1 317 ? -8.273 1.942 -12.262 1.00 88.38 317 HIS A C 1
ATOM 2507 O O . HIS A 1 317 ? -9.203 1.161 -12.483 1.00 88.38 317 HIS A O 1
ATOM 2513 N N . PHE A 1 318 ? -7.750 2.113 -11.053 1.00 85.88 318 PHE A N 1
ATOM 2514 C CA . PHE A 1 318 ? -8.159 1.420 -9.835 1.00 85.88 318 PHE A CA 1
ATOM 2515 C C . PHE A 1 318 ? -8.798 2.405 -8.862 1.00 85.88 318 PHE A C 1
ATOM 2517 O O . PHE A 1 318 ? -8.258 3.483 -8.615 1.00 85.88 318 PHE A O 1
ATOM 2524 N N . SER A 1 319 ? -9.933 2.006 -8.282 1.00 82.75 319 SER A N 1
ATOM 2525 C CA . SER A 1 319 ? -10.646 2.829 -7.309 1.00 82.75 319 SER A CA 1
ATOM 2526 C C . SER A 1 319 ? -10.619 2.234 -5.910 1.00 82.75 319 SER A C 1
ATOM 2528 O O . SER A 1 319 ? -10.899 1.044 -5.718 1.00 82.75 319 SER A O 1
ATOM 2530 N N . GLY A 1 320 ? -10.307 3.073 -4.925 1.00 76.88 320 GLY A N 1
ATOM 2531 C CA . GLY A 1 320 ? -10.238 2.680 -3.526 1.00 76.88 320 GLY A CA 1
ATOM 2532 C C . GLY A 1 320 ? -9.231 1.553 -3.325 1.00 76.88 320 GLY A C 1
ATOM 2533 O O . GLY A 1 320 ? -8.042 1.697 -3.582 1.00 76.88 320 GLY A O 1
ATOM 2534 N N . PHE A 1 321 ? -9.706 0.420 -2.831 1.00 66.62 321 PHE A N 1
ATOM 2535 C CA . PHE A 1 321 ? -8.892 -0.774 -2.607 1.00 66.62 321 PHE A CA 1
ATOM 2536 C C . PHE A 1 321 ? -9.391 -1.960 -3.430 1.00 66.62 321 PHE A C 1
ATOM 2538 O O . PHE A 1 321 ? -9.134 -3.117 -3.096 1.00 66.62 321 PHE A O 1
ATOM 2545 N N . ASN A 1 322 ? -10.136 -1.680 -4.503 1.00 72.81 322 ASN A N 1
ATOM 2546 C CA . ASN A 1 322 ? -10.604 -2.721 -5.395 1.00 72.81 322 ASN A CA 1
ATOM 2547 C C . ASN A 1 322 ? -9.384 -3.433 -6.010 1.00 72.81 322 ASN A C 1
ATOM 2549 O O . ASN A 1 322 ? -8.583 -2.779 -6.678 1.00 72.81 322 ASN A O 1
ATOM 2553 N N . PRO A 1 323 ? -9.226 -4.758 -5.829 1.00 68.25 323 PRO A N 1
ATOM 2554 C CA . PRO A 1 323 ? -8.089 -5.489 -6.387 1.00 68.25 323 PRO A CA 1
ATOM 2555 C C . PRO A 1 323 ? -8.164 -5.626 -7.914 1.00 68.25 323 PRO A C 1
ATOM 2557 O O . PRO A 1 323 ? -7.245 -6.166 -8.528 1.00 68.25 323 PRO A O 1
ATOM 2560 N N . LYS A 1 324 ? -9.268 -5.192 -8.534 1.00 78.12 324 LYS A N 1
ATOM 2561 C CA . LYS A 1 324 ? -9.479 -5.212 -9.979 1.00 78.12 324 LYS A CA 1
ATOM 2562 C C . LYS A 1 324 ? -9.593 -3.787 -10.520 1.00 78.12 324 LYS A C 1
ATOM 2564 O O . LYS A 1 324 ? -10.216 -2.945 -9.865 1.00 78.12 324 LYS A O 1
ATOM 2569 N N . PRO A 1 325 ? -9.066 -3.530 -11.727 1.00 82.81 325 PRO A N 1
ATOM 2570 C CA . PRO A 1 325 ? -9.263 -2.245 -12.368 1.00 82.81 325 PRO A CA 1
ATOM 2571 C C . PRO A 1 325 ? -10.740 -2.042 -12.712 1.00 82.81 325 PRO A C 1
ATOM 2573 O O . PRO A 1 325 ? -11.511 -2.993 -12.886 1.00 82.81 325 PRO A O 1
ATOM 2576 N N . SER A 1 326 ? -11.138 -0.779 -12.820 1.00 82.00 326 SER A N 1
ATOM 2577 C CA . SER A 1 326 ? -12.408 -0.389 -13.422 1.00 82.00 326 SER A CA 1
ATOM 2578 C C . SER A 1 326 ? -12.527 -0.980 -14.832 1.00 82.00 326 SER A C 1
ATOM 2580 O O . SER A 1 326 ? -11.536 -1.206 -15.522 1.00 82.00 326 SER A O 1
ATOM 2582 N N . THR A 1 327 ? -13.754 -1.243 -15.281 1.00 73.75 327 THR A N 1
ATOM 2583 C CA . THR A 1 327 ? -14.021 -1.959 -16.545 1.00 73.75 327 THR A CA 1
ATOM 2584 C C . THR A 1 327 ? -13.503 -1.250 -17.799 1.00 73.75 327 THR A C 1
ATOM 2586 O O . THR A 1 327 ? -13.481 -1.848 -18.870 1.00 73.75 327 THR A O 1
ATOM 2589 N N . ASN A 1 328 ? -13.093 0.013 -17.682 1.00 65.12 328 ASN A N 1
ATOM 2590 C CA . ASN A 1 328 ? -12.637 0.840 -18.788 1.00 65.12 328 ASN A CA 1
ATOM 2591 C C . ASN A 1 328 ? -11.106 0.925 -18.775 1.00 65.12 328 ASN A C 1
ATOM 2593 O O . ASN A 1 328 ? -10.535 1.913 -18.315 1.00 65.12 328 ASN A O 1
ATOM 2597 N N . VAL A 1 329 ? -10.444 -0.114 -19.286 1.00 66.38 329 VAL A N 1
ATOM 2598 C CA . VAL A 1 329 ? -9.004 -0.055 -19.574 1.00 66.38 329 VAL A CA 1
ATOM 2599 C C . VAL A 1 329 ? -8.788 0.860 -20.776 1.00 66.38 329 VAL A C 1
ATOM 2601 O O . VAL A 1 329 ? -9.424 0.698 -21.819 1.00 66.38 329 VAL A O 1
ATOM 2604 N N . THR A 1 330 ? -7.905 1.843 -20.630 1.00 69.56 330 THR A N 1
ATOM 2605 C CA . THR A 1 330 ? -7.538 2.741 -21.725 1.00 69.56 330 THR A CA 1
ATOM 2606 C C . THR A 1 330 ? -6.302 2.190 -22.423 1.00 69.56 330 THR A C 1
ATOM 2608 O O . THR A 1 330 ? -5.221 2.163 -21.845 1.00 69.56 330 THR A O 1
ATOM 2611 N N . HIS A 1 331 ? -6.446 1.779 -23.680 1.00 72.31 331 HIS A N 1
ATOM 2612 C CA . HIS A 1 331 ? -5.326 1.414 -24.550 1.00 72.31 331 HIS A CA 1
ATOM 2613 C C . HIS A 1 331 ? -5.001 2.617 -25.444 1.00 72.31 331 HIS A C 1
ATOM 2615 O O . HIS A 1 331 ? -5.836 2.994 -26.271 1.00 72.31 331 HIS A O 1
ATOM 2621 N N . LEU A 1 332 ? -3.832 3.253 -25.299 1.00 63.41 332 LEU A N 1
ATOM 2622 C CA . LEU A 1 332 ? -3.498 4.406 -26.149 1.00 63.41 332 LEU A CA 1
ATOM 2623 C C . LEU A 1 332 ? -2.803 3.975 -27.450 1.00 63.41 332 LEU A C 1
ATOM 2625 O O . LEU A 1 332 ? -1.830 3.226 -27.448 1.00 63.41 332 LEU A O 1
ATOM 2629 N N . ALA A 1 333 ? -3.318 4.524 -28.556 1.00 57.31 333 ALA A N 1
ATOM 2630 C CA . ALA A 1 333 ? -2.696 4.699 -29.872 1.00 57.31 333 ALA A CA 1
ATOM 2631 C C . ALA A 1 333 ? -1.913 3.506 -30.469 1.00 57.31 333 ALA A C 1
ATOM 2633 O O . ALA A 1 333 ? -0.701 3.583 -30.672 1.00 57.31 333 ALA A O 1
ATOM 2634 N N . GLN A 1 334 ? -2.637 2.479 -30.939 1.00 62.56 334 GLN A N 1
ATOM 2635 C CA . GLN A 1 334 ? -2.086 1.412 -31.802 1.00 62.56 334 GLN A CA 1
ATOM 2636 C C . GLN A 1 334 ? -1.353 1.935 -33.050 1.00 62.56 334 GLN A C 1
ATOM 2638 O O . GLN A 1 334 ? -0.411 1.314 -33.536 1.00 62.56 334 GLN A O 1
ATOM 2643 N N . GLN A 1 335 ? -1.772 3.094 -33.567 1.00 64.50 335 GLN A N 1
ATOM 2644 C CA . GLN A 1 335 ? -1.288 3.685 -34.821 1.00 64.50 335 GLN A CA 1
ATOM 2645 C C . GLN A 1 335 ? 0.221 3.999 -34.855 1.00 64.50 335 GLN A C 1
ATOM 2647 O O . GLN A 1 335 ? 0.805 4.104 -35.941 1.00 64.50 335 GLN A O 1
ATOM 2652 N N . ASN A 1 336 ? 0.851 4.125 -33.682 1.00 62.25 336 ASN A N 1
ATOM 2653 C CA . ASN A 1 336 ? 2.268 4.469 -33.530 1.00 62.25 336 ASN A CA 1
ATOM 2654 C C . ASN A 1 336 ? 3.124 3.321 -32.981 1.00 62.25 336 ASN A C 1
ATOM 2656 O O . ASN A 1 336 ? 4.333 3.488 -32.791 1.00 62.25 336 ASN A O 1
ATOM 2660 N N . PHE A 1 337 ? 2.525 2.149 -32.754 1.00 75.38 337 PHE A N 1
ATOM 2661 C CA . PHE A 1 337 ? 3.267 0.978 -32.307 1.00 75.38 337 PHE A CA 1
ATOM 2662 C C . PHE A 1 337 ? 4.285 0.562 -33.371 1.00 75.38 337 PHE A C 1
ATOM 2664 O O . PHE A 1 337 ? 3.982 0.511 -34.564 1.00 75.38 337 PHE A O 1
ATOM 2671 N N . GLY A 1 338 ? 5.516 0.306 -32.934 1.00 76.38 338 GLY A N 1
ATOM 2672 C CA . GLY A 1 338 ? 6.636 0.008 -33.823 1.00 76.38 338 GLY A CA 1
ATOM 2673 C C . GLY A 1 338 ? 7.184 1.219 -34.584 1.00 76.38 338 GLY A C 1
ATOM 2674 O O . GLY A 1 338 ? 7.894 1.022 -35.563 1.00 76.38 338 GLY A O 1
ATOM 2675 N N . LYS A 1 339 ? 6.860 2.457 -34.178 1.00 81.44 339 LYS A N 1
ATOM 2676 C CA . LYS A 1 339 ? 7.409 3.681 -34.795 1.00 81.44 339 LYS A CA 1
ATOM 2677 C C . LYS A 1 339 ? 8.194 4.554 -33.820 1.00 81.44 339 LYS A C 1
ATOM 2679 O O . LYS A 1 339 ? 9.227 5.103 -34.189 1.00 81.44 339 LYS A O 1
ATOM 2684 N N . ILE A 1 340 ? 7.715 4.690 -32.584 1.00 86.88 340 ILE A N 1
ATOM 2685 C CA . ILE A 1 340 ? 8.345 5.561 -31.584 1.00 86.88 340 ILE A CA 1
ATOM 2686 C C . ILE A 1 340 ? 9.466 4.794 -30.888 1.00 86.88 340 ILE A C 1
ATOM 2688 O O . ILE A 1 340 ? 9.213 3.767 -30.263 1.00 86.88 340 ILE A O 1
ATOM 2692 N N . SER A 1 341 ? 10.701 5.282 -30.985 1.00 91.81 341 SER A N 1
ATOM 2693 C CA . SER A 1 341 ? 11.838 4.687 -30.280 1.00 91.81 341 SER A CA 1
ATOM 2694 C C . SER A 1 341 ? 11.808 5.006 -28.792 1.00 91.81 341 SER A C 1
ATOM 2696 O O . SER A 1 341 ? 11.502 6.135 -28.417 1.00 91.81 341 SER A O 1
ATOM 2698 N N . PHE A 1 342 ? 12.227 4.047 -27.970 1.00 94.19 342 PHE A N 1
ATOM 2699 C CA . PHE A 1 342 ? 12.370 4.185 -26.525 1.00 94.19 342 PHE A CA 1
ATOM 2700 C C . PHE A 1 342 ? 13.130 5.454 -26.135 1.00 94.19 342 PHE A C 1
ATOM 2702 O O . PHE A 1 342 ? 12.629 6.216 -25.325 1.00 94.19 342 PHE A O 1
ATOM 2709 N N . GLU A 1 343 ? 14.269 5.740 -26.764 1.00 93.12 343 GLU A N 1
ATOM 2710 C CA . GLU A 1 343 ? 15.088 6.933 -26.487 1.00 93.12 343 GLU A CA 1
ATOM 2711 C C . GLU A 1 343 ? 14.346 8.270 -26.680 1.00 93.12 343 GLU A C 1
ATOM 2713 O O . GLU A 1 343 ? 14.653 9.246 -26.006 1.00 93.12 343 GLU A O 1
ATOM 2718 N N . LYS A 1 344 ? 13.363 8.313 -27.589 1.00 88.00 344 LYS A N 1
ATOM 2719 C CA . LYS A 1 344 ? 12.634 9.535 -27.975 1.00 88.00 344 LYS A CA 1
ATOM 2720 C C . LYS A 1 344 ? 11.256 9.651 -27.333 1.00 88.00 344 LYS A C 1
ATOM 2722 O O . LYS A 1 344 ? 10.528 10.591 -27.632 1.00 88.00 344 LYS A O 1
ATOM 2727 N N . LEU A 1 345 ? 10.837 8.650 -26.561 1.00 85.50 345 LEU A N 1
ATOM 2728 C CA . LEU A 1 345 ? 9.525 8.690 -25.942 1.00 85.50 345 LEU A CA 1
ATOM 2729 C C . LEU A 1 345 ? 9.572 9.637 -24.744 1.00 85.50 345 LEU A C 1
ATOM 2731 O O . LEU A 1 345 ? 10.140 9.300 -23.703 1.00 85.50 345 LEU A O 1
ATOM 2735 N N . ASP A 1 346 ? 8.950 10.795 -24.905 1.00 81.38 346 ASP A N 1
ATOM 2736 C CA . ASP A 1 346 ? 8.742 11.744 -23.819 1.00 81.38 346 ASP A CA 1
ATOM 2737 C C . ASP A 1 346 ? 7.600 11.297 -22.898 1.00 81.38 346 ASP A C 1
ATOM 2739 O O . ASP A 1 346 ? 6.876 10.336 -23.187 1.00 81.38 346 ASP A O 1
ATOM 2743 N N . HIS A 1 347 ? 7.455 11.993 -21.765 1.00 68.38 347 HIS A N 1
ATOM 2744 C CA . HIS A 1 347 ? 6.433 11.696 -20.766 1.00 68.38 347 HIS A CA 1
ATOM 2745 C C . HIS A 1 347 ? 5.053 11.505 -21.413 1.00 68.38 347 HIS A C 1
ATOM 2747 O O . HIS A 1 347 ? 4.600 12.303 -22.237 1.00 68.38 347 HIS A O 1
ATOM 2753 N N . ILE A 1 348 ? 4.368 10.432 -21.025 1.00 63.94 348 ILE A N 1
ATOM 2754 C CA . ILE A 1 348 ? 3.015 10.172 -21.507 1.00 63.94 348 ILE A CA 1
ATOM 2755 C C . ILE A 1 348 ? 2.059 10.980 -20.615 1.00 63.94 348 ILE A C 1
ATOM 2757 O O . ILE A 1 348 ? 2.021 10.729 -19.402 1.00 63.94 348 ILE A O 1
ATOM 2761 N N . PRO A 1 349 ? 1.329 11.972 -21.164 1.00 52.25 349 PRO A N 1
ATOM 2762 C CA . PRO A 1 349 ? 0.588 12.941 -20.366 1.00 52.25 349 PRO A CA 1
ATOM 2763 C C . PRO A 1 349 ? -0.454 12.272 -19.466 1.00 52.25 349 PRO A C 1
ATOM 2765 O O . PRO A 1 349 ? -1.106 11.293 -19.822 1.00 52.25 349 PRO A O 1
ATOM 2768 N N . THR A 1 350 ? -0.612 12.832 -18.270 1.00 49.06 350 THR A N 1
ATOM 2769 C CA . THR A 1 350 ? -1.424 12.321 -17.156 1.00 49.06 350 THR A CA 1
ATOM 2770 C C . THR A 1 350 ? -2.928 12.596 -17.291 1.00 49.06 350 THR A C 1
ATOM 2772 O O . THR A 1 350 ? -3.653 12.513 -16.305 1.00 49.06 350 THR A O 1
ATOM 2775 N N . GLY A 1 351 ? -3.430 12.906 -18.488 1.00 41.47 351 GLY A N 1
ATOM 2776 C CA . GLY A 1 351 ? -4.837 13.245 -18.714 1.00 41.47 351 GLY A CA 1
ATOM 2777 C C . GLY A 1 351 ? -5.483 12.400 -19.806 1.00 41.47 351 GLY A C 1
ATOM 2778 O O . GLY A 1 351 ? -4.799 11.855 -20.666 1.00 41.47 351 GLY A O 1
ATOM 2779 N N . ARG A 1 352 ? -6.824 12.358 -19.824 1.00 38.06 352 ARG A N 1
ATOM 2780 C CA . ARG A 1 352 ? -7.655 11.877 -20.952 1.00 38.06 352 ARG A CA 1
ATOM 2781 C C . ARG A 1 352 ? -7.519 12.776 -22.197 1.00 38.06 352 ARG A C 1
ATOM 2783 O O . ARG A 1 352 ? -8.514 13.183 -22.791 1.00 38.06 352 ARG A O 1
ATOM 2790 N N . ILE A 1 353 ? -6.299 13.144 -22.559 1.00 37.03 353 ILE A N 1
ATOM 2791 C CA . ILE A 1 353 ? -5.993 14.005 -23.688 1.00 37.03 353 ILE A CA 1
ATOM 2792 C C . ILE A 1 353 ? -5.462 13.103 -24.793 1.00 37.03 353 ILE A C 1
ATOM 2794 O O . ILE A 1 353 ? -4.507 12.349 -24.608 1.00 37.03 353 ILE A O 1
ATOM 2798 N N . GLN A 1 354 ? -6.138 13.169 -25.935 1.00 37.50 354 GLN A N 1
ATOM 2799 C CA . GLN A 1 354 ? -5.661 12.649 -27.206 1.00 37.50 354 GLN A CA 1
ATOM 2800 C C . GLN A 1 354 ? -4.232 13.157 -27.414 1.00 37.50 354 GLN A C 1
ATOM 2802 O O . GLN A 1 354 ? -4.012 14.355 -27.566 1.00 37.50 354 GLN A O 1
ATOM 2807 N N . ILE A 1 355 ? -3.256 12.255 -27.360 1.00 41.31 355 ILE A N 1
ATOM 2808 C CA . ILE A 1 355 ? -1.881 12.609 -27.685 1.00 41.31 355 ILE A CA 1
ATOM 2809 C C . ILE A 1 355 ? -1.850 12.842 -29.197 1.00 41.31 355 ILE A C 1
ATOM 2811 O O . ILE A 1 355 ? -1.947 11.890 -29.977 1.00 41.31 355 ILE A O 1
ATOM 2815 N N . ASP A 1 356 ? -1.773 14.105 -29.609 1.00 39.47 356 ASP A N 1
ATOM 2816 C CA . ASP A 1 356 ? -1.551 14.468 -31.005 1.00 39.47 356 ASP A CA 1
ATOM 2817 C C . ASP A 1 356 ? -0.078 14.217 -31.342 1.00 39.47 356 ASP A C 1
ATOM 2819 O O . ASP A 1 356 ? 0.806 15.018 -31.053 1.00 39.47 356 ASP A O 1
ATOM 2823 N N . PHE A 1 357 ? 0.189 13.065 -31.953 1.00 47.06 357 PHE A N 1
ATOM 2824 C CA . PHE A 1 357 ? 1.524 12.640 -32.389 1.00 47.06 357 PHE A CA 1
ATOM 2825 C C . PHE A 1 357 ? 1.908 13.187 -33.778 1.00 47.06 357 PHE A C 1
ATOM 2827 O O . PHE A 1 357 ? 2.645 12.540 -34.518 1.00 47.06 357 PHE A O 1
ATOM 2834 N N . ASN A 1 358 ? 1.394 14.358 -34.158 1.00 35.66 358 ASN A N 1
ATOM 2835 C CA . ASN A 1 358 ? 1.758 15.030 -35.406 1.00 35.66 358 ASN A CA 1
ATOM 2836 C C . ASN A 1 358 ? 2.899 16.031 -35.164 1.00 35.66 358 ASN A C 1
ATOM 2838 O O . ASN A 1 358 ? 2.684 17.237 -35.284 1.00 35.66 358 ASN A O 1
ATOM 2842 N N . GLN A 1 359 ? 4.094 15.542 -34.815 1.00 34.22 359 GLN A N 1
ATOM 2843 C CA . GLN A 1 359 ? 5.356 16.283 -34.957 1.00 34.22 359 GLN A CA 1
ATOM 2844 C C . GLN A 1 359 ? 6.476 15.367 -35.438 1.00 34.22 359 GLN A C 1
ATOM 2846 O O . GLN A 1 359 ? 6.592 14.241 -34.900 1.00 34.22 359 GLN A O 1
#